Protein AF-A0A954Q6V6-F1 (afdb_monomer_lite)

Structure (mmCIF, N/CA/C/O backbone):
data_AF-A0A954Q6V6-F1
#
_entry.id   AF-A0A954Q6V6-F1
#
loop_
_atom_site.group_PDB
_atom_site.id
_atom_site.type_symbol
_atom_site.label_atom_id
_atom_site.label_alt_id
_atom_site.label_comp_id
_atom_site.label_asym_id
_atom_site.label_entity_id
_atom_site.label_seq_id
_atom_site.pdbx_PDB_ins_code
_atom_site.Cartn_x
_atom_site.Cartn_y
_atom_site.Cartn_z
_atom_site.occupancy
_atom_site.B_iso_or_equiv
_atom_site.auth_seq_id
_atom_site.auth_comp_id
_atom_site.auth_asym_id
_atom_site.auth_atom_id
_atom_site.pdbx_PDB_model_num
ATOM 1 N N . MET A 1 1 ? 13.088 -19.548 -4.125 1.00 67.94 1 MET A N 1
ATOM 2 C CA . MET A 1 1 ? 12.664 -20.027 -2.787 1.00 67.94 1 MET A CA 1
ATOM 3 C C . MET A 1 1 ? 12.541 -18.893 -1.764 1.00 67.94 1 MET A C 1
ATOM 5 O O . MET A 1 1 ? 11.474 -18.738 -1.192 1.00 67.94 1 MET A O 1
ATOM 9 N N . LEU A 1 2 ? 13.568 -18.054 -1.571 1.00 77.88 2 LEU A N 1
ATOM 10 C CA . LEU A 1 2 ? 13.574 -16.989 -0.549 1.00 77.88 2 LEU A CA 1
ATOM 11 C C . LEU A 1 2 ? 12.454 -15.940 -0.701 1.00 77.88 2 LEU A C 1
ATOM 13 O O . LEU A 1 2 ? 11.786 -15.602 0.268 1.00 77.88 2 LEU A O 1
ATOM 17 N N . ALA A 1 3 ? 12.193 -15.467 -1.920 1.00 74.31 3 ALA A N 1
ATOM 18 C CA . ALA A 1 3 ? 11.128 -14.492 -2.157 1.00 74.31 3 ALA A CA 1
ATOM 19 C C . ALA A 1 3 ? 9.714 -15.073 -1.974 1.00 74.31 3 ALA A C 1
ATOM 21 O O . ALA A 1 3 ? 8.819 -14.378 -1.509 1.00 74.31 3 ALA A O 1
ATOM 22 N N . ALA A 1 4 ? 9.527 -16.371 -2.238 1.00 83.44 4 ALA A N 1
ATOM 23 C CA . ALA A 1 4 ? 8.283 -17.047 -1.881 1.00 83.44 4 ALA A CA 1
ATOM 24 C C . ALA A 1 4 ? 8.101 -17.082 -0.355 1.00 83.44 4 ALA A C 1
ATOM 26 O O . ALA A 1 4 ? 7.002 -16.843 0.122 1.00 83.44 4 ALA A O 1
ATOM 27 N N . LEU A 1 5 ? 9.172 -17.295 0.421 1.00 89.25 5 LEU A N 1
ATOM 28 C CA . LEU A 1 5 ? 9.107 -17.235 1.887 1.00 89.25 5 LEU A CA 1
ATOM 29 C C . LEU A 1 5 ? 8.772 -15.828 2.400 1.00 89.25 5 LEU A C 1
ATOM 31 O O . LEU A 1 5 ? 7.971 -15.710 3.323 1.00 89.25 5 LEU A O 1
ATOM 35 N N . LEU A 1 6 ? 9.322 -14.772 1.786 1.00 89.88 6 LEU A N 1
ATOM 36 C CA . LEU A 1 6 ? 8.984 -13.382 2.125 1.00 89.88 6 LEU A CA 1
ATOM 37 C C . LEU A 1 6 ? 7.480 -13.097 1.982 1.00 89.88 6 LEU A C 1
ATOM 39 O O . LEU A 1 6 ? 6.920 -12.364 2.789 1.00 89.88 6 LEU A O 1
ATOM 43 N N . ILE A 1 7 ? 6.818 -13.697 0.992 1.00 91.94 7 ILE A N 1
ATOM 44 C CA . ILE A 1 7 ? 5.376 -13.531 0.762 1.00 91.94 7 ILE A CA 1
ATOM 45 C C . ILE A 1 7 ? 4.568 -14.484 1.658 1.00 91.94 7 ILE A C 1
ATOM 47 O O . ILE A 1 7 ? 3.626 -14.082 2.335 1.00 91.94 7 ILE A O 1
ATOM 51 N N . LEU A 1 8 ? 4.946 -15.761 1.702 1.00 93.50 8 LEU A N 1
ATOM 52 C CA . LEU A 1 8 ? 4.155 -16.8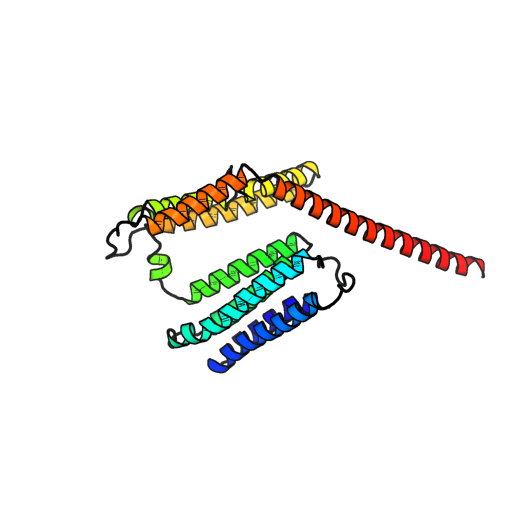02 2.358 1.00 93.50 8 LEU A CA 1
ATOM 53 C C . LEU A 1 8 ? 4.181 -16.706 3.884 1.00 93.50 8 LEU A C 1
ATOM 55 O O . LEU A 1 8 ? 3.173 -17.006 4.514 1.00 93.50 8 LEU A O 1
ATOM 59 N N . VAL A 1 9 ? 5.285 -16.276 4.500 1.00 94.94 9 VAL A N 1
ATOM 60 C CA . VAL A 1 9 ? 5.367 -16.141 5.966 1.00 94.94 9 VAL A CA 1
ATOM 61 C C . VAL A 1 9 ? 4.293 -15.200 6.530 1.00 94.94 9 VAL A C 1
ATOM 63 O O . VAL A 1 9 ? 3.534 -15.640 7.399 1.00 94.94 9 VAL A O 1
ATOM 66 N N . PRO A 1 10 ? 4.165 -13.940 6.070 1.00 95.88 10 PRO A N 1
ATOM 67 C CA . PRO A 1 10 ? 3.094 -13.067 6.538 1.00 95.88 10 PRO A CA 1
ATOM 68 C C . PRO A 1 10 ? 1.700 -13.560 6.113 1.00 95.88 10 PRO A C 1
ATOM 70 O O . PRO A 1 10 ? 0.769 -13.438 6.906 1.00 95.88 10 PRO A O 1
ATOM 73 N N . ALA A 1 11 ? 1.543 -14.178 4.934 1.00 94.75 11 ALA A N 1
ATOM 74 C CA . ALA A 1 11 ? 0.258 -14.738 4.499 1.00 94.75 11 ALA A CA 1
ATOM 75 C C . ALA A 1 11 ? -0.238 -15.872 5.417 1.00 94.75 11 ALA A C 1
ATOM 77 O O . ALA A 1 11 ? -1.361 -15.827 5.916 1.00 94.75 11 ALA A O 1
ATOM 78 N N . VAL A 1 12 ? 0.619 -16.850 5.721 1.00 95.38 12 VAL A N 1
ATOM 79 C CA . VAL A 1 12 ? 0.296 -17.962 6.630 1.00 95.38 12 VAL A CA 1
ATOM 80 C C . VAL A 1 12 ? 0.064 -17.446 8.049 1.00 95.38 12 VAL A C 1
ATOM 82 O O . VAL A 1 12 ? -0.879 -17.861 8.723 1.00 95.38 12 VAL A O 1
ATOM 85 N N . ALA A 1 13 ? 0.874 -16.487 8.510 1.00 94.38 13 ALA A N 1
ATOM 86 C CA . ALA A 1 13 ? 0.647 -15.848 9.802 1.00 94.38 13 ALA A CA 1
ATOM 87 C C . ALA A 1 13 ? -0.728 -15.157 9.865 1.00 94.38 13 ALA A C 1
ATOM 89 O O . ALA A 1 13 ? -1.351 -15.150 10.930 1.00 94.38 13 ALA A O 1
ATOM 90 N N . ALA A 1 14 ? -1.223 -14.602 8.751 1.00 93.75 14 ALA A N 1
ATOM 91 C CA . ALA A 1 14 ? -2.546 -13.992 8.680 1.00 93.75 14 ALA A CA 1
ATOM 92 C C . ALA A 1 14 ? -3.665 -15.017 8.897 1.00 93.75 14 ALA A C 1
ATOM 94 O O . ALA A 1 14 ? -4.570 -14.775 9.696 1.00 93.75 14 ALA A O 1
ATOM 95 N N . GLU A 1 15 ? -3.580 -16.177 8.244 1.00 93.19 15 GLU A N 1
ATOM 96 C CA . GLU A 1 15 ? -4.544 -17.269 8.421 1.00 93.19 15 GLU A CA 1
ATOM 97 C C . GLU A 1 15 ? -4.534 -17.802 9.858 1.00 93.19 15 GLU A C 1
ATOM 99 O O . GLU A 1 15 ? -5.587 -17.954 10.486 1.00 93.19 15 GLU A O 1
ATOM 104 N N . LEU A 1 16 ? -3.341 -17.991 10.433 1.00 92.00 16 LEU A N 1
ATOM 105 C CA . LEU A 1 16 ? -3.187 -18.380 11.835 1.00 92.00 16 LEU A CA 1
ATOM 106 C C . LEU A 1 16 ? -3.792 -17.328 12.776 1.00 92.00 16 LEU A C 1
ATOM 108 O O . LEU A 1 16 ? -4.524 -17.669 13.709 1.00 92.00 16 LEU A O 1
ATOM 112 N N . ALA A 1 17 ? -3.547 -16.038 12.530 1.00 90.81 17 ALA A N 1
ATOM 113 C CA . ALA A 1 17 ? -4.126 -14.955 13.321 1.00 90.81 17 ALA A CA 1
ATOM 114 C C . ALA A 1 17 ? -5.662 -14.914 13.224 1.00 90.81 17 ALA A C 1
ATOM 116 O O . ALA A 1 17 ? -6.325 -14.585 14.214 1.00 90.81 17 ALA A O 1
ATOM 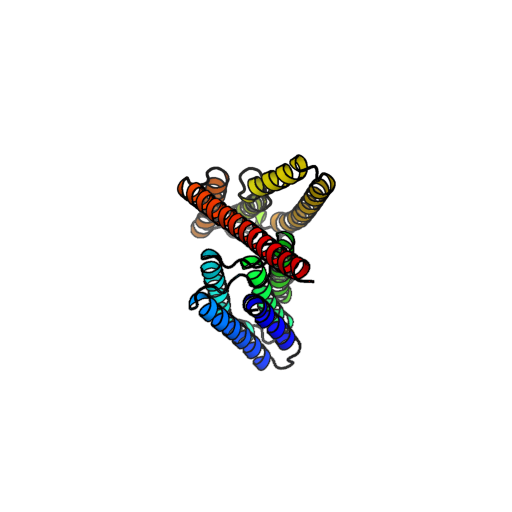117 N N . PHE A 1 18 ? -6.239 -15.285 12.078 1.00 90.94 18 PHE A N 1
ATOM 118 C CA . PHE A 1 18 ? -7.687 -15.386 11.900 1.00 90.94 18 PHE A CA 1
ATOM 119 C C . PHE A 1 18 ? -8.285 -16.557 12.690 1.00 90.94 18 PHE A C 1
ATOM 121 O O . PHE A 1 18 ? -9.286 -16.388 13.398 1.00 90.94 18 PHE A O 1
ATOM 128 N N . ALA A 1 19 ? -7.644 -17.727 12.611 1.00 91.44 19 ALA A N 1
ATOM 129 C CA . ALA A 1 19 ? -8.095 -18.961 13.249 1.00 91.44 19 ALA A CA 1
ATOM 130 C C . ALA A 1 19 ? -7.981 -18.921 14.784 1.00 91.44 19 ALA A C 1
ATOM 132 O O . ALA A 1 19 ? -8.795 -19.516 15.492 1.00 91.44 19 ALA A O 1
ATOM 133 N N . VAL A 1 20 ? -7.000 -18.194 15.332 1.00 91.56 20 VAL A N 1
ATOM 134 C CA . VAL A 1 20 ? -6.737 -18.158 16.776 1.00 91.56 20 VAL A CA 1
ATOM 135 C C . VAL A 1 20 ? -7.863 -17.436 17.547 1.00 91.56 20 VAL A C 1
ATOM 137 O O . VAL A 1 20 ? -8.063 -16.226 17.387 1.00 91.56 20 VAL A O 1
ATOM 140 N N . PRO A 1 21 ? -8.559 -18.104 18.497 1.00 85.88 21 PRO A N 1
ATOM 141 C CA . PRO A 1 21 ? -9.668 -17.491 19.241 1.00 85.88 21 PRO A CA 1
ATOM 142 C C . PRO A 1 21 ? -9.220 -16.481 20.306 1.00 85.88 21 PRO A C 1
ATOM 144 O O . PRO A 1 21 ? -9.942 -15.522 20.596 1.00 85.88 21 PRO A O 1
ATOM 147 N N . SER A 1 22 ? -8.021 -16.660 20.869 1.00 88.81 22 SER A N 1
ATOM 148 C CA . SER A 1 22 ? -7.505 -15.828 21.962 1.00 88.81 22 SER A CA 1
ATOM 149 C C . SER A 1 22 ? -6.912 -14.516 21.461 1.00 88.81 22 SER A C 1
ATOM 151 O O . SER A 1 22 ? -5.994 -14.493 20.645 1.00 88.81 22 SER A O 1
ATOM 153 N N . ARG A 1 23 ? -7.384 -13.409 22.036 1.00 86.56 23 ARG A N 1
ATOM 154 C CA . ARG A 1 23 ? -6.954 -12.047 21.707 1.00 86.56 23 ARG A CA 1
ATOM 155 C C . ARG A 1 23 ? -5.451 -11.825 21.868 1.00 86.56 23 ARG A C 1
ATOM 157 O O . ARG A 1 23 ? -4.832 -11.205 21.010 1.00 86.56 23 ARG A O 1
ATOM 164 N N . ARG A 1 24 ? -4.877 -12.342 22.957 1.00 87.50 24 ARG A N 1
ATOM 165 C CA . ARG A 1 24 ? -3.447 -12.210 23.263 1.00 87.50 24 ARG A CA 1
ATOM 166 C C . ARG A 1 24 ? -2.599 -13.049 22.309 1.00 87.50 24 ARG A C 1
ATOM 168 O O . ARG A 1 24 ? -1.580 -12.571 21.834 1.00 87.50 24 ARG A O 1
ATOM 175 N N . ARG A 1 25 ? -3.047 -14.267 21.983 1.00 89.31 25 ARG A N 1
ATOM 176 C CA . ARG A 1 25 ? -2.350 -15.135 21.020 1.00 89.31 25 ARG A CA 1
ATOM 177 C C . ARG A 1 25 ? -2.382 -14.565 19.598 1.00 89.31 25 ARG A C 1
ATOM 179 O O . ARG A 1 25 ? -1.389 -14.684 18.900 1.00 89.31 25 ARG A O 1
ATOM 186 N N . ARG A 1 26 ? -3.463 -13.881 19.196 1.00 92.12 26 ARG A N 1
ATOM 187 C CA . ARG A 1 26 ? -3.517 -13.157 17.909 1.00 92.12 26 ARG A CA 1
ATOM 188 C C . ARG A 1 26 ? -2.488 -12.038 17.818 1.00 92.12 26 ARG A C 1
ATOM 190 O O . ARG A 1 26 ? -1.836 -11.900 16.794 1.00 92.12 26 ARG A O 1
ATOM 197 N N . LEU A 1 27 ? -2.327 -11.264 18.891 1.00 90.50 27 LEU A N 1
ATOM 198 C CA . LEU A 1 27 ? -1.308 -10.216 18.942 1.00 90.50 27 LEU A CA 1
ATOM 199 C C . LEU A 1 27 ? 0.098 -10.809 18.783 1.00 90.50 27 LEU A C 1
ATOM 201 O O . LEU A 1 27 ? 0.866 -10.329 17.958 1.00 90.50 27 LEU A O 1
ATOM 205 N N . TRP A 1 28 ? 0.393 -11.896 19.501 1.00 90.56 28 TRP A N 1
ATOM 206 C CA . TRP A 1 28 ? 1.659 -12.610 19.340 1.00 90.56 28 TRP A CA 1
ATOM 207 C C . TRP A 1 28 ? 1.848 -13.177 17.933 1.00 90.56 28 TRP A C 1
ATOM 209 O O . TRP A 1 28 ? 2.952 -13.092 17.418 1.00 90.56 28 TRP A O 1
ATOM 219 N N . ALA A 1 29 ? 0.795 -13.690 17.289 1.00 91.94 29 ALA A N 1
ATOM 220 C CA . ALA A 1 29 ? 0.870 -14.158 15.905 1.00 91.94 29 ALA A CA 1
ATOM 221 C C . ALA A 1 29 ? 1.252 -13.028 14.932 1.00 91.94 29 ALA A C 1
ATOM 223 O O . ALA A 1 29 ? 2.086 -13.243 14.057 1.00 91.94 29 ALA A O 1
ATOM 224 N N . VAL A 1 30 ? 0.714 -11.815 15.122 1.00 93.56 30 VAL A N 1
ATOM 225 C CA . VAL A 1 30 ? 1.103 -10.639 14.324 1.00 93.56 30 VAL A CA 1
ATOM 226 C C . VAL A 1 30 ? 2.555 -10.254 14.576 1.00 93.56 30 VAL A C 1
ATOM 228 O O . VAL A 1 30 ? 3.328 -10.169 13.627 1.00 93.56 30 VAL A O 1
ATOM 231 N N . THR A 1 31 ? 2.950 -10.060 15.836 1.00 94.25 31 THR A N 1
ATOM 232 C CA . THR A 1 31 ? 4.330 -9.684 16.173 1.00 94.25 31 THR A CA 1
ATOM 233 C C . THR A 1 31 ? 5.332 -10.724 15.674 1.00 94.25 31 THR A C 1
ATOM 235 O O . THR A 1 31 ? 6.349 -10.362 15.094 1.00 94.25 31 THR A O 1
ATOM 238 N N . PHE A 1 32 ? 5.025 -12.012 15.841 1.00 94.75 32 PHE A N 1
ATOM 239 C CA . PHE A 1 32 ? 5.867 -13.105 15.371 1.00 94.75 32 PHE A CA 1
ATOM 240 C C . PHE A 1 32 ? 5.944 -13.155 13.841 1.00 94.75 32 PHE A C 1
ATOM 242 O O . PHE A 1 32 ? 7.041 -13.220 13.301 1.00 94.75 32 PHE A O 1
ATOM 249 N N . GLY A 1 33 ? 4.815 -13.044 13.130 1.00 95.50 33 GLY A N 1
ATOM 250 C CA . GLY A 1 33 ? 4.798 -13.030 11.664 1.00 95.50 33 GLY A CA 1
ATOM 251 C C . GLY A 1 33 ? 5.622 -11.883 11.071 1.00 95.50 33 GLY A C 1
ATOM 252 O O . GLY A 1 33 ? 6.420 -12.100 10.159 1.00 95.50 33 GLY A O 1
ATOM 253 N N . VAL A 1 34 ? 5.498 -10.679 11.640 1.00 96.56 34 VAL A N 1
ATOM 254 C CA . VAL A 1 34 ? 6.302 -9.511 11.240 1.00 96.56 34 VAL A CA 1
ATOM 255 C C . VAL A 1 34 ? 7.782 -9.709 11.587 1.00 96.56 34 VAL A C 1
ATOM 257 O O . VAL A 1 34 ? 8.640 -9.390 10.768 1.00 96.56 34 VAL A O 1
ATOM 260 N N . ALA A 1 35 ? 8.107 -10.274 12.754 1.00 96.56 35 ALA A N 1
ATOM 261 C CA . ALA A 1 35 ? 9.489 -10.563 13.139 1.00 96.56 35 ALA A CA 1
ATOM 262 C C . ALA A 1 35 ? 10.143 -11.618 12.229 1.00 96.56 35 ALA A C 1
ATOM 264 O O . ALA A 1 35 ? 11.293 -11.452 11.829 1.00 96.56 35 ALA A O 1
ATOM 265 N N . CYS A 1 36 ? 9.413 -12.669 11.842 1.00 96.56 36 CYS A N 1
ATOM 266 C CA . CYS A 1 36 ? 9.888 -13.659 10.875 1.00 96.56 36 CYS A CA 1
ATOM 267 C C . CYS A 1 36 ? 10.122 -13.032 9.496 1.00 96.56 36 CYS A C 1
ATOM 269 O O . CYS A 1 36 ? 11.161 -13.279 8.887 1.00 96.56 36 CYS A O 1
ATOM 271 N N . HIS A 1 37 ? 9.203 -12.181 9.024 1.00 96.25 37 HIS A N 1
ATOM 272 C CA . HIS A 1 37 ? 9.411 -11.406 7.800 1.00 96.25 37 HIS A CA 1
ATOM 273 C C . HIS A 1 37 ? 10.662 -10.522 7.904 1.00 96.25 37 HIS A C 1
ATOM 275 O O . HIS A 1 37 ? 11.484 -10.502 6.991 1.00 96.25 37 HIS A O 1
ATOM 281 N N . ALA A 1 38 ? 10.859 -9.843 9.037 1.00 96.06 38 ALA A N 1
ATOM 282 C CA . ALA A 1 38 ? 12.031 -9.009 9.267 1.00 96.06 38 ALA A CA 1
ATOM 283 C C . ALA A 1 38 ? 13.341 -9.803 9.265 1.00 96.06 38 ALA A C 1
ATOM 285 O O . ALA A 1 38 ? 14.307 -9.372 8.643 1.00 96.06 38 ALA A O 1
ATOM 286 N N . ALA A 1 39 ? 13.366 -10.985 9.882 1.00 95.25 39 ALA A N 1
ATOM 287 C CA . ALA A 1 39 ? 14.525 -11.871 9.847 1.00 95.25 39 ALA A CA 1
ATOM 288 C C . ALA A 1 39 ? 14.865 -12.311 8.412 1.00 95.25 39 ALA A C 1
ATOM 290 O O . ALA A 1 39 ? 16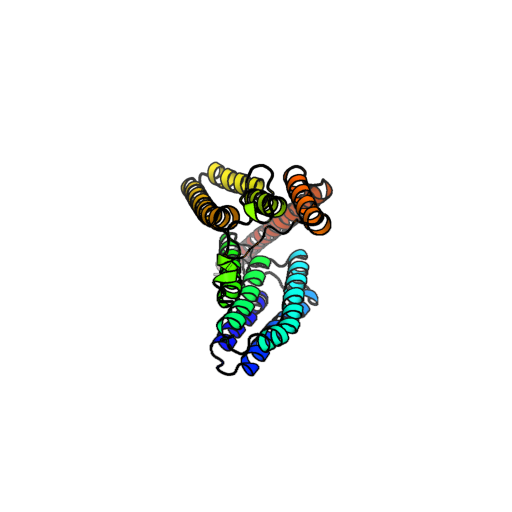.035 -12.304 8.028 1.00 95.25 39 ALA A O 1
ATOM 291 N N . LEU A 1 40 ? 13.850 -12.630 7.599 1.00 92.38 40 LEU A N 1
ATOM 292 C CA . LEU A 1 40 ? 14.038 -12.947 6.181 1.00 92.38 40 LEU A CA 1
ATOM 293 C C . LEU A 1 40 ? 14.577 -11.748 5.395 1.00 92.38 40 LEU A C 1
ATOM 295 O O . LEU A 1 40 ? 15.493 -11.917 4.597 1.00 92.38 40 LEU A O 1
ATOM 299 N N . VAL A 1 41 ? 14.062 -10.539 5.634 1.00 91.38 41 VAL A N 1
ATOM 300 C CA . VAL A 1 41 ? 14.572 -9.319 4.989 1.00 91.38 41 VAL A CA 1
ATOM 301 C C . VAL A 1 41 ? 16.018 -9.041 5.397 1.00 91.38 41 VAL A C 1
ATOM 303 O O . VAL A 1 41 ? 16.843 -8.789 4.523 1.00 91.38 41 VAL A O 1
ATOM 306 N N . CYS A 1 42 ? 16.366 -9.163 6.680 1.00 91.38 42 CYS A N 1
ATOM 307 C CA . CYS A 1 42 ? 17.754 -9.053 7.132 1.00 91.38 42 CYS A CA 1
ATOM 308 C C . CYS A 1 42 ? 18.651 -10.067 6.413 1.00 91.38 42 CYS A C 1
ATOM 310 O O . CYS A 1 42 ? 19.707 -9.700 5.910 1.00 91.38 42 CYS A O 1
ATOM 312 N N . TYR A 1 43 ? 18.202 -11.317 6.275 1.00 90.00 43 TYR A N 1
ATOM 313 C CA . TYR A 1 43 ? 18.940 -12.339 5.536 1.00 90.00 43 TYR A CA 1
ATOM 314 C C . TYR A 1 43 ? 19.142 -11.972 4.054 1.00 90.00 43 TYR A C 1
ATOM 316 O O . TYR A 1 43 ? 20.253 -12.091 3.539 1.00 90.00 43 TYR A O 1
ATOM 324 N N . VAL A 1 44 ? 18.104 -11.470 3.372 1.00 84.88 44 VAL A N 1
ATOM 325 C CA . VAL A 1 44 ? 18.175 -11.010 1.967 1.00 84.88 44 VAL A CA 1
ATOM 326 C C . VAL A 1 44 ? 19.175 -9.862 1.805 1.00 84.88 44 VAL A C 1
ATOM 328 O O . VAL A 1 44 ? 19.883 -9.786 0.803 1.00 84.88 44 VAL A O 1
ATOM 331 N N . VAL A 1 45 ? 19.237 -8.958 2.783 1.00 84.75 45 VAL A N 1
ATOM 332 C CA . VAL A 1 45 ? 20.132 -7.794 2.756 1.00 84.75 45 VAL A CA 1
ATOM 333 C C . VAL A 1 45 ? 21.577 -8.191 3.061 1.00 84.75 45 VAL A C 1
ATOM 335 O O . VAL A 1 45 ? 22.494 -7.654 2.440 1.00 84.75 45 VAL A O 1
ATOM 338 N N . SER A 1 46 ? 21.788 -9.137 3.979 1.00 83.50 46 SER A N 1
ATOM 339 C CA . SER A 1 46 ? 23.115 -9.578 4.423 1.00 83.50 46 SER A CA 1
ATOM 340 C C . SER A 1 46 ? 23.783 -10.606 3.507 1.00 83.50 46 SER A C 1
ATOM 342 O O . SER A 1 46 ? 24.976 -10.857 3.663 1.00 83.50 46 SER A O 1
ATOM 344 N N . THR A 1 47 ? 23.056 -11.209 2.562 1.00 77.94 47 THR A N 1
ATOM 345 C CA . THR A 1 47 ? 23.610 -12.216 1.644 1.00 77.94 47 THR A CA 1
ATOM 346 C C . THR A 1 47 ? 23.821 -11.660 0.229 1.00 77.94 47 THR A C 1
ATOM 348 O O . THR A 1 47 ? 23.043 -10.819 -0.238 1.00 77.94 47 THR A O 1
ATOM 351 N N . PRO A 1 48 ? 24.876 -12.091 -0.492 1.00 64.94 48 PRO A N 1
ATOM 352 C CA . PRO A 1 48 ? 24.982 -11.873 -1.935 1.00 64.94 48 PRO A CA 1
ATOM 353 C C . PRO A 1 48 ? 23.772 -12.503 -2.634 1.00 64.94 48 PRO A C 1
ATOM 355 O O . PRO A 1 48 ? 23.338 -13.587 -2.245 1.00 64.94 48 PRO A O 1
ATOM 358 N N . PHE A 1 49 ? 23.192 -11.822 -3.627 1.00 60.50 49 PHE A N 1
ATOM 359 C CA . PHE A 1 49 ? 21.937 -12.273 -4.229 1.00 60.50 49 PHE A CA 1
ATOM 360 C C . PHE A 1 49 ? 22.079 -13.667 -4.863 1.00 60.50 49 PHE A C 1
ATOM 362 O O . PHE A 1 49 ? 22.923 -13.843 -5.745 1.00 60.50 49 PHE A O 1
ATOM 369 N N . PRO A 1 50 ? 21.253 -14.653 -4.466 1.00 55.12 50 PRO A N 1
ATOM 370 C CA . PRO A 1 50 ? 21.159 -15.892 -5.217 1.00 55.12 50 PRO A CA 1
ATOM 371 C C . PRO A 1 50 ? 20.568 -15.589 -6.603 1.00 55.12 50 PRO A C 1
ATOM 373 O O . PRO A 1 50 ? 19.717 -14.701 -6.711 1.00 55.12 50 PRO A O 1
ATOM 376 N N . PRO A 1 51 ? 20.981 -16.314 -7.658 1.00 56.50 51 PRO A N 1
ATOM 377 C CA . PRO A 1 51 ? 20.426 -16.135 -8.995 1.00 56.50 51 PRO A CA 1
ATOM 378 C C . PRO A 1 51 ? 18.892 -16.271 -8.957 1.00 56.50 51 PRO A C 1
ATOM 380 O O . PRO A 1 51 ? 18.366 -17.038 -8.136 1.00 56.50 51 PRO A O 1
ATOM 383 N N . PRO A 1 52 ? 18.153 -15.525 -9.799 1.00 56.47 52 PRO A N 1
ATOM 384 C CA . PRO A 1 52 ? 16.697 -15.490 -9.754 1.00 56.47 52 PRO A CA 1
ATOM 385 C C . PRO A 1 52 ? 16.122 -16.903 -9.900 1.00 56.47 52 PRO A C 1
ATOM 387 O O . PRO A 1 52 ? 16.191 -17.529 -10.950 1.00 56.47 52 PRO A O 1
ATOM 390 N N . THR A 1 53 ? 15.566 -17.433 -8.806 1.00 54.88 53 THR A N 1
ATOM 391 C CA . THR A 1 53 ? 14.998 -18.798 -8.780 1.00 54.88 53 THR A CA 1
ATOM 392 C C . THR A 1 53 ? 13.628 -18.909 -9.455 1.00 54.88 53 THR A C 1
ATOM 394 O O . THR A 1 53 ? 13.171 -20.017 -9.715 1.00 54.88 53 THR A O 1
ATOM 397 N N . LEU A 1 54 ? 12.945 -17.782 -9.691 1.00 56.06 54 LEU A N 1
ATOM 398 C CA . LEU A 1 54 ? 11.636 -17.711 -10.341 1.00 56.06 54 LEU A CA 1
ATOM 399 C C . LEU A 1 54 ? 11.653 -16.589 -11.396 1.00 56.06 54 LEU A C 1
ATOM 401 O O . LEU A 1 54 ? 12.165 -15.514 -11.084 1.00 56.06 54 LEU A O 1
ATOM 405 N N . PRO A 1 55 ? 11.055 -16.781 -12.591 1.00 54.72 55 PRO A N 1
ATOM 406 C CA . PRO A 1 55 ? 11.121 -15.814 -13.701 1.00 54.72 55 PRO A CA 1
ATOM 407 C C . PRO A 1 55 ? 10.550 -14.420 -13.392 1.00 54.72 55 PRO A C 1
ATOM 409 O O . PRO A 1 55 ? 10.817 -13.457 -14.101 1.00 54.72 55 PRO A O 1
ATOM 412 N N . TRP A 1 56 ? 9.718 -14.314 -12.356 1.00 53.56 56 TRP A N 1
ATOM 413 C CA . TRP A 1 56 ? 8.889 -13.148 -12.055 1.00 53.56 56 TRP A CA 1
ATOM 414 C C . TRP A 1 56 ? 9.335 -12.377 -10.807 1.00 53.56 56 TRP A C 1
ATOM 416 O O . TRP A 1 56 ? 8.619 -11.474 -10.379 1.00 53.56 56 TRP A O 1
ATOM 426 N N . ILE A 1 57 ? 10.490 -12.716 -10.225 1.00 56.91 57 ILE A N 1
ATOM 427 C CA . ILE A 1 57 ? 10.997 -12.110 -8.987 1.00 56.91 57 ILE A CA 1
ATOM 428 C C . ILE A 1 57 ? 12.296 -11.371 -9.279 1.00 56.91 57 ILE A C 1
ATOM 430 O O . ILE A 1 57 ? 13.255 -11.987 -9.744 1.00 56.91 57 ILE A O 1
ATOM 434 N N . ASP A 1 58 ? 12.312 -10.060 -9.022 1.00 57.62 58 ASP A N 1
ATOM 435 C CA . ASP A 1 58 ? 13.517 -9.247 -9.181 1.00 57.62 58 ASP A CA 1
ATOM 436 C C . ASP A 1 58 ? 14.351 -9.250 -7.906 1.00 57.62 58 ASP A C 1
ATOM 438 O O . ASP A 1 58 ? 13.841 -9.348 -6.788 1.00 57.62 58 ASP A O 1
ATOM 442 N N . SER A 1 59 ? 15.658 -9.169 -8.093 1.00 60.03 59 SER A N 1
ATOM 443 C CA . SER A 1 59 ? 16.641 -9.215 -7.019 1.00 60.03 59 SER A CA 1
ATOM 444 C C . SER A 1 59 ? 17.669 -8.112 -7.236 1.00 60.03 59 SER A C 1
ATOM 446 O O . SER A 1 59 ? 18.870 -8.362 -7.321 1.00 60.03 59 SER A O 1
ATOM 448 N N . ASP A 1 60 ? 17.171 -6.889 -7.403 1.00 65.31 60 ASP A N 1
ATOM 449 C CA . ASP A 1 60 ? 17.976 -5.691 -7.591 1.00 65.31 60 ASP A CA 1
ATOM 450 C C . ASP A 1 60 ? 18.270 -4.992 -6.250 1.00 65.31 60 ASP A C 1
ATOM 452 O O . ASP A 1 60 ? 17.638 -5.235 -5.215 1.00 65.31 60 ASP A O 1
ATOM 456 N N . GLY A 1 61 ? 19.283 -4.120 -6.237 1.00 67.06 61 GLY A N 1
ATOM 457 C CA . GLY A 1 61 ? 19.667 -3.378 -5.030 1.00 67.06 61 GLY A CA 1
ATOM 458 C C . GLY A 1 61 ? 18.528 -2.514 -4.475 1.00 67.06 61 GLY A C 1
ATOM 459 O O . GLY A 1 61 ? 18.420 -2.347 -3.262 1.00 67.06 61 GLY A O 1
ATOM 460 N N . LEU A 1 62 ? 17.637 -2.034 -5.346 1.00 69.56 62 LEU A N 1
ATOM 461 C CA . LEU A 1 62 ? 16.490 -1.205 -4.990 1.00 69.56 62 LEU A CA 1
ATOM 462 C C . LEU A 1 62 ? 15.435 -1.976 -4.179 1.00 69.56 62 LEU A C 1
ATOM 464 O O . LEU A 1 62 ? 14.949 -1.466 -3.166 1.00 69.56 62 LEU A O 1
ATOM 468 N N . THR A 1 63 ? 15.154 -3.231 -4.548 1.00 76.94 63 THR A N 1
ATOM 469 C CA . THR A 1 63 ? 14.249 -4.131 -3.812 1.00 76.94 63 THR A CA 1
ATOM 470 C C . THR A 1 63 ? 14.612 -4.224 -2.326 1.00 76.94 63 THR A C 1
ATOM 472 O O . THR A 1 63 ? 13.729 -4.205 -1.468 1.00 76.94 63 THR A O 1
ATOM 475 N N . ARG A 1 64 ? 15.908 -4.244 -1.977 1.00 79.44 64 ARG A N 1
ATOM 476 C CA . ARG A 1 64 ? 16.367 -4.308 -0.574 1.00 79.44 64 ARG A CA 1
ATOM 477 C C . ARG A 1 64 ? 15.934 -3.096 0.242 1.00 79.44 64 ARG A C 1
ATOM 479 O O . ARG A 1 64 ? 15.470 -3.258 1.369 1.00 79.44 64 ARG A O 1
ATOM 486 N N . TYR A 1 65 ? 16.064 -1.895 -0.318 1.00 78.94 65 TYR A N 1
ATOM 487 C CA . TYR A 1 65 ? 15.690 -0.663 0.375 1.00 78.94 65 TYR A CA 1
ATOM 488 C C . TYR A 1 65 ? 14.184 -0.600 0.624 1.00 78.94 65 TYR A C 1
ATOM 490 O O . TYR A 1 65 ? 13.763 -0.288 1.738 1.00 78.94 65 TYR A O 1
ATOM 498 N N . PHE A 1 66 ? 13.371 -0.971 -0.368 1.00 83.12 66 PHE A N 1
ATOM 499 C CA . PHE A 1 66 ? 11.920 -1.018 -0.198 1.00 83.12 66 PHE A CA 1
ATOM 500 C C . PHE A 1 66 ? 11.479 -2.090 0.804 1.00 83.12 66 PHE A C 1
ATOM 502 O O . PHE A 1 66 ? 10.620 -1.813 1.643 1.00 83.12 66 PHE A O 1
ATOM 509 N N . LEU A 1 67 ? 12.098 -3.278 0.787 1.00 87.94 67 LEU A N 1
ATOM 510 C CA . LEU A 1 67 ? 11.831 -4.330 1.774 1.00 87.94 67 LEU A CA 1
ATOM 511 C C . LEU A 1 67 ? 12.189 -3.889 3.200 1.00 87.94 67 LEU A C 1
ATOM 513 O O . LEU A 1 67 ? 11.417 -4.139 4.128 1.00 87.94 67 LEU A O 1
ATOM 517 N N . LEU A 1 68 ? 13.325 -3.210 3.388 1.00 87.38 68 LEU A N 1
ATOM 518 C CA . LEU A 1 68 ? 13.716 -2.646 4.684 1.00 87.38 68 LEU A CA 1
ATOM 519 C C . LEU A 1 68 ? 12.727 -1.578 5.152 1.00 87.38 68 LEU A C 1
ATOM 521 O O . LEU A 1 68 ? 12.302 -1.599 6.309 1.00 87.38 68 LEU A O 1
ATOM 525 N N . PHE A 1 69 ? 12.327 -0.681 4.252 1.00 86.06 69 PHE A N 1
ATOM 526 C CA . PHE A 1 69 ? 11.371 0.379 4.546 1.00 86.06 69 PHE A CA 1
ATOM 527 C C . PHE A 1 69 ? 10.019 -0.186 5.004 1.00 86.06 69 PHE A C 1
ATOM 529 O O . PHE A 1 69 ? 9.565 0.129 6.108 1.00 86.06 69 PHE A O 1
ATOM 536 N N . ILE A 1 70 ? 9.401 -1.076 4.214 1.00 90.12 70 ILE A N 1
ATOM 537 C CA . ILE A 1 70 ? 8.084 -1.631 4.556 1.00 90.12 70 ILE A CA 1
ATOM 538 C C . ILE A 1 70 ? 8.136 -2.487 5.826 1.00 90.12 70 ILE A C 1
ATOM 540 O O . ILE A 1 70 ? 7.253 -2.399 6.677 1.00 90.12 70 ILE A O 1
ATOM 544 N N . THR A 1 71 ? 9.200 -3.271 6.005 1.00 91.75 71 THR A N 1
ATOM 545 C CA . THR A 1 71 ? 9.373 -4.114 7.194 1.00 91.75 71 THR A CA 1
ATOM 546 C C . THR A 1 71 ? 9.508 -3.265 8.449 1.00 91.75 71 THR A C 1
ATOM 548 O O . THR A 1 71 ? 8.887 -3.570 9.466 1.00 91.75 71 THR A O 1
ATOM 551 N N . THR A 1 72 ? 10.273 -2.174 8.378 1.00 89.50 72 THR A N 1
ATOM 552 C CA . THR A 1 72 ? 10.436 -1.236 9.495 1.00 89.50 72 THR A CA 1
ATOM 553 C C . THR A 1 72 ? 9.104 -0.588 9.859 1.00 89.50 72 THR A C 1
ATOM 555 O O . THR A 1 72 ? 8.745 -0.543 11.035 1.00 89.50 72 THR A O 1
ATOM 558 N N . PHE A 1 73 ? 8.325 -0.160 8.862 1.00 90.56 73 PHE A N 1
ATOM 559 C CA . PHE A 1 73 ? 6.984 0.380 9.077 1.00 90.56 73 PHE A CA 1
ATOM 560 C C . PHE A 1 73 ? 6.075 -0.615 9.816 1.00 90.56 73 PHE A C 1
ATOM 562 O O . PHE A 1 73 ? 5.462 -0.263 10.826 1.00 90.56 73 PHE A O 1
ATOM 569 N N . PHE A 1 74 ? 6.033 -1.877 9.377 1.00 92.00 74 PHE A N 1
ATOM 570 C CA . PHE A 1 74 ? 5.232 -2.906 10.043 1.00 92.00 74 PHE A CA 1
ATOM 571 C C . PHE A 1 74 ? 5.766 -3.276 11.433 1.00 92.00 74 PHE A C 1
ATOM 573 O O . PHE A 1 74 ? 4.966 -3.507 12.337 1.00 92.00 74 PHE A O 1
ATOM 580 N N . LEU A 1 75 ? 7.083 -3.271 11.656 1.00 93.38 75 LEU A N 1
ATOM 581 C CA . LEU A 1 75 ? 7.668 -3.450 12.990 1.00 93.38 75 LEU A CA 1
ATOM 582 C C . LEU A 1 75 ? 7.207 -2.349 13.948 1.00 93.38 75 LEU A C 1
ATOM 584 O O . LEU A 1 75 ? 6.699 -2.657 15.027 1.00 93.38 75 LEU A O 1
ATOM 588 N N . ILE A 1 76 ? 7.288 -1.081 13.537 1.00 89.62 76 ILE A N 1
ATOM 589 C CA . ILE A 1 76 ? 6.767 0.048 14.320 1.00 89.62 76 ILE A CA 1
ATOM 590 C C . ILE A 1 76 ? 5.268 -0.144 14.579 1.00 89.62 76 ILE A C 1
ATOM 592 O O . ILE A 1 76 ? 4.817 -0.006 15.716 1.00 89.62 76 ILE A O 1
ATOM 596 N N . LEU A 1 77 ? 4.494 -0.561 13.577 1.00 88.12 77 LEU A N 1
ATOM 597 C CA . LEU A 1 77 ? 3.063 -0.822 13.731 1.00 88.12 77 LEU A CA 1
ATOM 598 C C . LEU A 1 77 ? 2.760 -1.888 14.803 1.00 88.12 77 LEU A C 1
ATOM 600 O O . LEU A 1 77 ? 1.793 -1.739 15.555 1.00 88.12 77 LEU A O 1
ATOM 604 N N . THR A 1 78 ? 3.593 -2.929 14.938 1.00 91.12 78 THR A N 1
ATOM 605 C CA . THR A 1 78 ? 3.414 -3.942 15.998 1.00 91.12 78 THR A CA 1
ATOM 606 C C . THR A 1 78 ? 3.562 -3.372 17.408 1.00 91.12 78 THR A C 1
ATOM 608 O O . THR A 1 78 ? 2.962 -3.919 18.331 1.00 91.12 78 THR A O 1
ATOM 611 N N . THR A 1 79 ? 4.288 -2.264 17.590 1.00 90.62 79 THR A N 1
ATOM 612 C CA . THR A 1 79 ? 4.396 -1.576 18.891 1.00 90.62 79 THR A CA 1
ATOM 613 C C . THR A 1 79 ? 3.142 -0.772 19.235 1.00 90.62 79 THR A C 1
ATOM 615 O O . THR A 1 79 ? 2.754 -0.691 20.400 1.00 90.62 79 THR A O 1
ATOM 618 N N . TYR A 1 80 ? 2.457 -0.232 18.223 1.00 86.62 80 TYR A N 1
ATOM 619 C CA . TYR A 1 80 ? 1.224 0.538 18.391 1.00 86.62 80 TYR A CA 1
ATOM 620 C C . TYR A 1 80 ? -0.003 -0.362 18.600 1.00 86.62 80 TYR A C 1
ATOM 622 O O . TYR A 1 80 ? -0.923 -0.033 19.356 1.00 86.62 80 TYR A O 1
ATOM 630 N N . LEU A 1 81 ? -0.013 -1.530 17.951 1.00 89.00 81 LEU A N 1
ATOM 631 C CA . LEU A 1 81 ? -1.152 -2.444 17.927 1.00 89.00 81 LEU A CA 1
ATOM 632 C C . LEU A 1 81 ? -1.668 -2.862 19.328 1.00 89.00 81 LEU A C 1
ATOM 634 O O . LEU A 1 81 ? -2.885 -2.820 19.526 1.00 89.00 81 LEU A O 1
ATOM 638 N N . PRO A 1 82 ? -0.835 -3.219 20.331 1.00 90.44 82 PRO A N 1
ATOM 639 C CA . PRO A 1 82 ? -1.302 -3.523 21.685 1.00 90.44 82 PRO A CA 1
ATOM 640 C C . PRO A 1 82 ? -2.076 -2.365 22.321 1.00 90.44 82 PRO A C 1
ATOM 642 O O . PRO A 1 82 ? -3.151 -2.593 22.878 1.00 90.44 82 PRO A O 1
ATOM 645 N N . SER A 1 83 ? -1.564 -1.137 22.201 1.00 86.69 83 SER A N 1
ATOM 646 C CA . SER A 1 83 ? -2.188 0.075 22.746 1.00 86.69 83 SER A CA 1
ATOM 647 C C . SER A 1 83 ? -3.546 0.328 22.100 1.00 86.69 83 SER A C 1
ATOM 649 O O . SER A 1 83 ? -4.547 0.483 22.799 1.00 86.69 83 SER A O 1
ATOM 651 N N . TYR A 1 84 ? -3.617 0.241 20.769 1.00 84.12 84 TYR A N 1
ATOM 652 C CA . TYR A 1 84 ? -4.876 0.352 20.033 1.00 84.12 84 TYR A CA 1
ATOM 653 C C . TYR A 1 84 ? -5.897 -0.714 20.464 1.00 84.12 84 TYR A C 1
ATOM 655 O O . TYR A 1 84 ? -7.079 -0.425 20.673 1.00 84.12 84 TYR A O 1
ATOM 663 N N . LEU A 1 85 ? -5.451 -1.958 20.657 1.00 86.00 85 LEU A N 1
ATOM 664 C CA . LEU A 1 85 ? -6.309 -3.038 21.131 1.00 86.00 85 LEU A CA 1
ATOM 665 C C . LEU A 1 85 ? -6.736 -2.823 22.591 1.00 86.00 85 LEU A C 1
ATOM 667 O O . LEU A 1 85 ? -7.858 -3.163 22.960 1.00 86.00 85 LEU A O 1
ATOM 671 N N . VAL A 1 86 ? -5.906 -2.274 23.468 1.00 86.25 86 VAL A N 1
ATOM 672 C CA . VAL A 1 86 ? -6.336 -1.973 24.842 1.00 86.25 86 VAL A CA 1
ATOM 673 C C . VAL A 1 86 ? -7.423 -0.896 24.871 1.00 86.25 86 VAL A C 1
ATOM 675 O O . VAL A 1 86 ? -8.339 -1.029 25.679 1.00 86.25 86 VAL A O 1
ATOM 678 N N . SER A 1 87 ? -7.393 0.076 23.961 1.00 83.94 87 SER A N 1
ATOM 679 C CA . SER A 1 87 ? -8.460 1.078 23.824 1.00 83.94 87 SER A CA 1
ATOM 680 C C . SER A 1 87 ? -9.742 0.506 23.204 1.00 83.94 87 SER A C 1
ATOM 682 O O . SER A 1 87 ? -10.841 0.920 23.554 1.00 83.94 87 SER A O 1
ATOM 684 N N . ASN A 1 88 ? -9.627 -0.509 22.340 1.00 79.81 88 ASN A N 1
ATOM 685 C CA . ASN A 1 88 ? -10.747 -1.104 21.600 1.00 79.81 88 ASN A CA 1
ATOM 686 C C . ASN A 1 88 ? -11.082 -2.539 22.058 1.00 79.81 88 ASN A C 1
ATOM 688 O O . ASN A 1 88 ? -11.219 -3.461 21.247 1.00 79.81 88 ASN A O 1
ATOM 692 N N . ARG A 1 89 ? -11.187 -2.775 23.376 1.00 78.69 89 ARG A N 1
ATOM 693 C CA . ARG A 1 89 ? -11.414 -4.128 23.946 1.00 78.69 89 ARG A CA 1
ATOM 694 C C . ARG A 1 89 ? -12.738 -4.770 23.550 1.00 78.69 89 ARG A C 1
ATOM 696 O O . ARG A 1 89 ? -12.790 -5.991 23.440 1.00 78.69 89 ARG A O 1
ATOM 703 N N . HIS A 1 90 ? -13.769 -3.967 23.312 1.00 73.94 90 HIS A N 1
ATOM 704 C CA . HIS A 1 90 ? -15.122 -4.445 23.019 1.00 73.94 90 HIS A CA 1
ATOM 705 C C . HIS A 1 90 ? -15.292 -5.006 21.599 1.00 73.94 90 HIS A C 1
ATOM 707 O O . HIS A 1 90 ? -16.339 -5.565 21.287 1.00 73.94 90 HIS A O 1
ATOM 713 N N . ARG A 1 91 ? -14.278 -4.882 20.730 1.00 77.06 91 ARG A N 1
ATOM 714 C CA . ARG A 1 91 ? -14.363 -5.295 19.325 1.00 77.06 91 ARG A CA 1
ATOM 715 C C . ARG A 1 91 ? -13.511 -6.516 19.016 1.00 77.06 91 ARG A C 1
ATOM 717 O O . ARG A 1 91 ? -12.427 -6.722 19.570 1.00 77.06 91 ARG A O 1
ATOM 724 N N . SER A 1 92 ? -14.001 -7.320 18.074 1.00 82.75 92 SER A N 1
ATOM 725 C CA . SER A 1 92 ? -13.232 -8.429 17.516 1.00 82.75 92 SER A CA 1
ATOM 726 C C . SER A 1 92 ? -12.046 -7.885 16.725 1.00 82.75 92 SER A C 1
ATOM 728 O O . SER A 1 92 ? -12.212 -7.136 15.770 1.00 82.75 92 SER A O 1
ATOM 730 N N . ASN A 1 93 ? -10.839 -8.299 17.101 1.00 86.44 93 ASN A N 1
ATOM 731 C CA . ASN A 1 93 ? -9.602 -7.917 16.422 1.00 86.44 93 ASN A CA 1
ATOM 732 C C . ASN A 1 93 ? -9.093 -8.979 15.437 1.00 86.44 93 ASN A C 1
ATOM 734 O O . ASN A 1 93 ? -7.980 -8.852 14.941 1.00 86.44 93 ASN A O 1
ATOM 738 N N . ARG A 1 94 ? -9.880 -10.032 15.162 1.00 88.94 94 ARG A N 1
ATOM 739 C CA . ARG A 1 94 ? -9.484 -11.120 14.246 1.00 88.94 94 ARG A CA 1
ATOM 740 C C . ARG A 1 94 ? -9.205 -10.589 12.847 1.00 88.94 94 ARG A C 1
ATOM 742 O O . ARG A 1 94 ? -8.115 -10.777 12.318 1.00 88.94 94 ARG A O 1
ATOM 749 N N . VAL A 1 95 ? -10.186 -9.881 12.291 1.00 88.00 95 VAL A N 1
ATOM 750 C CA . VAL A 1 95 ? -10.119 -9.333 10.934 1.00 88.00 95 VAL A CA 1
ATOM 751 C C . VAL A 1 95 ? -8.995 -8.305 10.833 1.00 88.00 95 VAL A C 1
ATOM 753 O O . VAL A 1 95 ? -8.189 -8.406 9.924 1.00 88.00 95 VAL A O 1
ATOM 756 N N . LEU A 1 96 ? -8.871 -7.394 11.806 1.00 89.12 96 LEU A N 1
ATOM 757 C CA . LEU A 1 96 ? -7.793 -6.401 11.823 1.00 89.12 96 LEU A CA 1
ATOM 758 C C . LEU A 1 96 ? -6.402 -7.054 11.808 1.00 89.12 96 LEU A C 1
ATOM 760 O O . LEU A 1 96 ? -5.591 -6.733 10.951 1.00 89.12 96 LEU A O 1
ATOM 764 N N . CYS A 1 97 ? -6.130 -7.993 12.721 1.00 91.75 97 CYS A N 1
ATOM 765 C CA . CYS A 1 97 ? -4.833 -8.674 12.785 1.00 91.75 97 CYS A CA 1
ATOM 766 C C . CYS A 1 97 ? -4.507 -9.437 11.490 1.00 91.75 97 CYS A C 1
ATOM 768 O O . CYS A 1 97 ? -3.364 -9.417 11.043 1.00 91.75 97 CYS A O 1
ATOM 770 N N . SER A 1 98 ? -5.510 -10.080 10.887 1.00 92.50 98 SER A N 1
ATOM 771 C CA . SER A 1 98 ? -5.334 -10.855 9.652 1.00 92.50 98 SER A CA 1
ATOM 772 C C . SER A 1 98 ? -5.097 -9.935 8.455 1.00 92.50 98 SER A C 1
ATOM 774 O O . SER A 1 98 ? -4.162 -10.142 7.693 1.00 92.50 98 SER A O 1
ATOM 776 N N . CYS A 1 99 ? -5.887 -8.867 8.324 1.00 91.06 99 CYS A N 1
ATOM 777 C CA . CYS A 1 99 ? -5.730 -7.890 7.252 1.00 91.06 99 CYS A CA 1
ATOM 778 C C . CYS A 1 99 ? -4.392 -7.147 7.336 1.00 91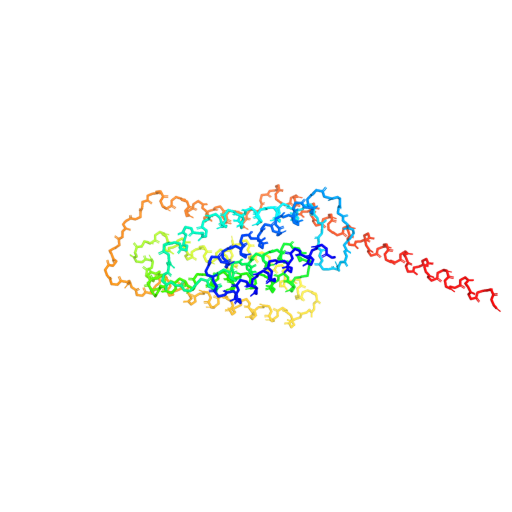.06 99 CYS A C 1
ATOM 780 O O . CYS A 1 99 ? -3.785 -6.930 6.300 1.00 91.06 99 CYS A O 1
ATOM 782 N N . LEU A 1 100 ? -3.879 -6.837 8.532 1.00 92.00 100 LEU A N 1
ATOM 783 C CA . LEU A 1 100 ? -2.538 -6.256 8.678 1.00 92.00 100 LEU A CA 1
ATOM 784 C C . LEU A 1 100 ? -1.443 -7.171 8.110 1.00 92.00 100 LEU A C 1
ATOM 786 O O . LEU A 1 100 ? -0.576 -6.712 7.372 1.00 92.00 100 LEU A O 1
ATOM 790 N N . LEU A 1 101 ? -1.488 -8.466 8.418 1.00 95.38 101 LEU A N 1
ATOM 791 C CA . LEU A 1 101 ? -0.511 -9.430 7.907 1.00 95.38 101 LEU A CA 1
ATOM 792 C C . LEU A 1 101 ? -0.679 -9.692 6.400 1.00 95.38 101 LEU A C 1
ATOM 794 O O . LEU A 1 101 ? 0.318 -9.788 5.686 1.00 95.38 101 LEU A O 1
ATOM 798 N N . LEU A 1 102 ? -1.917 -9.722 5.894 1.00 94.94 102 LEU A N 1
ATOM 799 C CA . LEU A 1 102 ? -2.184 -9.780 4.452 1.00 94.94 102 LEU A CA 1
ATOM 800 C C . LEU A 1 102 ? -1.674 -8.530 3.727 1.00 94.94 102 LEU A C 1
ATOM 802 O O . LEU A 1 102 ? -1.080 -8.666 2.663 1.00 94.94 102 LEU A O 1
ATOM 806 N N . SER A 1 103 ? -1.830 -7.335 4.307 1.00 93.19 103 SER A N 1
ATOM 807 C CA . SER A 1 103 ? -1.250 -6.102 3.763 1.00 93.19 103 SER A CA 1
ATOM 808 C C . SER A 1 103 ? 0.275 -6.195 3.679 1.00 93.19 103 SER A C 1
ATOM 810 O O . SER A 1 103 ? 0.838 -5.815 2.658 1.00 93.19 103 SER A O 1
ATOM 812 N N . LEU A 1 104 ? 0.952 -6.737 4.703 1.00 95.00 104 LEU A N 1
ATOM 813 C CA . LEU A 1 104 ? 2.403 -6.957 4.652 1.00 95.00 104 LEU A CA 1
ATOM 814 C C . LEU A 1 104 ? 2.779 -7.919 3.515 1.00 95.00 104 LEU A C 1
ATOM 816 O O . LEU A 1 104 ? 3.642 -7.598 2.707 1.00 95.00 104 LEU A O 1
ATOM 820 N N . SER A 1 105 ? 2.088 -9.058 3.401 1.00 95.31 105 SER A N 1
ATOM 821 C CA . SER A 1 105 ? 2.300 -10.019 2.308 1.00 95.31 105 SER A CA 1
ATOM 822 C C . SER A 1 105 ? 2.093 -9.395 0.924 1.00 95.31 105 SER A C 1
ATOM 824 O O . SER A 1 105 ? 2.868 -9.644 -0.003 1.00 95.31 105 SER A O 1
ATOM 826 N N . ALA A 1 106 ? 1.036 -8.601 0.766 1.00 93.62 106 ALA A N 1
ATOM 827 C CA . ALA A 1 106 ? 0.669 -7.987 -0.499 1.00 93.62 106 ALA A CA 1
ATOM 828 C C . ALA A 1 106 ? 1.685 -6.912 -0.913 1.00 93.62 106 ALA A C 1
ATOM 830 O O . ALA A 1 106 ? 2.197 -6.976 -2.028 1.00 93.62 106 ALA A O 1
ATOM 831 N N . VAL A 1 107 ? 2.086 -6.007 -0.011 1.00 92.25 107 VAL A N 1
ATOM 832 C CA . VAL A 1 107 ? 3.116 -4.996 -0.321 1.00 92.25 107 VAL A CA 1
ATOM 833 C C . VAL A 1 107 ? 4.469 -5.646 -0.607 1.00 92.25 107 VAL A C 1
ATOM 835 O O . VAL A 1 107 ? 5.155 -5.239 -1.541 1.00 92.25 107 VAL A O 1
ATOM 838 N N . THR A 1 108 ? 4.839 -6.701 0.121 1.00 92.25 108 THR A N 1
ATOM 839 C CA . THR A 1 108 ? 6.046 -7.478 -0.191 1.00 92.25 108 THR A CA 1
ATOM 840 C C . THR A 1 108 ? 5.979 -8.080 -1.595 1.00 92.25 108 THR A C 1
ATOM 842 O O . THR A 1 108 ? 6.975 -8.054 -2.313 1.00 92.25 108 THR A O 1
ATOM 845 N N . THR A 1 109 ? 4.803 -8.548 -2.029 1.00 90.69 109 THR A N 1
ATOM 846 C CA . THR A 1 109 ? 4.590 -9.038 -3.401 1.00 90.69 109 THR A CA 1
ATOM 847 C C . THR A 1 109 ? 4.734 -7.918 -4.433 1.00 90.69 109 THR A C 1
ATOM 849 O O . THR A 1 109 ? 5.386 -8.134 -5.449 1.00 90.69 109 THR A O 1
ATOM 852 N N . VAL A 1 110 ? 4.199 -6.716 -4.169 1.00 88.69 110 VAL A N 1
ATOM 853 C CA . VAL A 1 110 ? 4.374 -5.534 -5.040 1.00 88.69 110 VAL A CA 1
ATOM 854 C C . VAL A 1 110 ? 5.854 -5.226 -5.253 1.00 88.69 110 VAL A C 1
ATOM 856 O O . VAL A 1 110 ? 6.271 -5.003 -6.385 1.00 88.69 110 VAL A O 1
ATOM 859 N N . ILE A 1 111 ? 6.646 -5.244 -4.177 1.00 86.19 111 ILE A N 1
ATOM 860 C CA . ILE A 1 111 ? 8.068 -4.883 -4.213 1.00 86.19 111 ILE A CA 1
ATOM 861 C C . ILE A 1 111 ? 8.886 -5.874 -5.049 1.00 86.19 111 ILE A C 1
ATOM 863 O O . ILE A 1 111 ? 9.784 -5.459 -5.771 1.00 86.19 111 ILE A O 1
ATOM 867 N N . VAL A 1 112 ? 8.588 -7.174 -4.963 1.00 84.75 112 VAL A N 1
ATOM 868 C CA . VAL A 1 112 ? 9.384 -8.209 -5.649 1.00 84.75 112 VAL A CA 1
ATOM 869 C C . VAL A 1 112 ? 8.864 -8.568 -7.046 1.00 84.75 112 VAL A C 1
ATOM 871 O O . VAL A 1 112 ? 9.536 -9.302 -7.771 1.00 84.75 112 VAL A O 1
ATOM 874 N N . ALA A 1 113 ? 7.674 -8.102 -7.437 1.00 82.12 113 ALA A N 1
ATOM 875 C CA . ALA A 1 113 ? 7.030 -8.491 -8.689 1.00 82.12 113 ALA A CA 1
ATOM 876 C C . ALA A 1 113 ? 7.709 -7.880 -9.929 1.00 82.12 113 ALA A C 1
ATOM 878 O O . ALA A 1 113 ? 7.812 -6.665 -10.077 1.00 82.12 113 ALA A O 1
ATOM 879 N N . ARG A 1 114 ? 8.076 -8.735 -10.893 1.00 70.00 114 ARG A N 1
ATOM 880 C CA . ARG A 1 114 ? 8.502 -8.330 -12.251 1.00 70.00 114 ARG A CA 1
ATOM 881 C C . ARG A 1 114 ? 7.354 -8.295 -13.253 1.00 70.00 114 ARG A C 1
ATOM 883 O O . ARG A 1 114 ? 7.417 -7.575 -14.241 1.00 70.00 114 ARG A O 1
ATOM 890 N N . HIS A 1 115 ? 6.316 -9.095 -13.019 1.00 67.81 115 HIS A N 1
ATOM 891 C CA . HIS A 1 115 ? 5.187 -9.202 -13.933 1.00 67.81 115 HIS A CA 1
ATOM 892 C C . HIS A 1 115 ? 4.115 -8.169 -13.583 1.00 67.81 115 HIS A C 1
ATOM 894 O O . HIS A 1 115 ? 3.553 -8.213 -12.487 1.00 67.81 115 HIS A O 1
ATOM 900 N N . LEU A 1 116 ? 3.778 -7.297 -14.537 1.00 70.56 116 LEU A N 1
ATOM 901 C CA . LEU A 1 116 ? 2.811 -6.211 -14.344 1.00 70.56 116 LEU A CA 1
ATOM 902 C C . LEU A 1 116 ? 1.466 -6.708 -13.784 1.00 70.56 116 LEU A C 1
ATOM 904 O O . LEU A 1 116 ? 0.908 -6.074 -12.896 1.00 70.56 116 LEU A O 1
ATOM 908 N N . ALA A 1 117 ? 0.972 -7.868 -14.237 1.00 67.88 117 ALA A N 1
ATOM 909 C CA . ALA A 1 117 ? -0.283 -8.421 -13.714 1.00 67.88 117 ALA A CA 1
ATOM 910 C C . ALA A 1 117 ? -0.183 -8.874 -12.245 1.00 67.88 117 ALA A C 1
ATOM 912 O O . ALA A 1 117 ? -1.117 -8.654 -11.481 1.00 67.88 117 ALA A O 1
ATOM 913 N N . VAL A 1 118 ? 0.943 -9.470 -11.827 1.00 75.44 118 VAL A N 1
ATOM 914 C CA . VAL A 1 118 ? 1.141 -9.898 -10.428 1.00 75.44 118 VAL A CA 1
ATOM 915 C C . VAL A 1 118 ? 1.285 -8.674 -9.531 1.00 75.44 118 VAL A C 1
ATOM 917 O O . VAL A 1 118 ? 0.683 -8.628 -8.461 1.00 75.44 118 VAL A O 1
ATOM 920 N N . LEU A 1 119 ? 2.024 -7.664 -10.002 1.00 81.81 119 LEU A N 1
ATOM 921 C CA . LEU A 1 119 ? 2.148 -6.375 -9.332 1.00 81.81 119 LEU A CA 1
ATOM 922 C C . LEU A 1 119 ? 0.771 -5.739 -9.118 1.00 81.81 119 LEU A C 1
ATOM 924 O O . LEU A 1 119 ? 0.446 -5.374 -7.994 1.00 81.81 119 LEU A O 1
ATOM 928 N N . TRP A 1 120 ? -0.067 -5.673 -10.156 1.00 78.44 120 TRP A N 1
ATOM 929 C CA . TRP A 1 120 ? -1.408 -5.094 -10.050 1.00 78.44 120 TRP A CA 1
ATOM 930 C C . TRP A 1 120 ? -2.315 -5.850 -9.078 1.00 78.44 120 TRP A C 1
ATOM 932 O O . TRP A 1 120 ? -2.950 -5.231 -8.227 1.00 78.44 120 TRP A O 1
ATOM 942 N N . ILE A 1 121 ? -2.333 -7.184 -9.141 1.00 83.56 121 ILE A N 1
ATOM 943 C CA . ILE A 1 121 ? -3.096 -8.007 -8.190 1.00 83.56 121 ILE A CA 1
ATOM 944 C C . ILE A 1 121 ? -2.628 -7.746 -6.752 1.00 83.56 121 ILE A C 1
ATOM 946 O O . ILE A 1 121 ? -3.448 -7.634 -5.843 1.00 83.56 121 ILE A O 1
ATOM 950 N N . ALA A 1 122 ? -1.319 -7.622 -6.534 1.00 88.62 122 ALA A N 1
ATOM 951 C CA . ALA A 1 122 ? -0.752 -7.356 -5.218 1.00 88.62 122 ALA A CA 1
ATOM 952 C C . ALA A 1 122 ? -1.066 -5.938 -4.704 1.00 88.62 122 ALA A C 1
ATOM 954 O O . ALA A 1 122 ? -1.332 -5.757 -3.511 1.00 88.62 122 ALA A O 1
ATOM 955 N N . VAL A 1 123 ? -1.093 -4.940 -5.593 1.00 85.75 123 VAL A N 1
ATOM 956 C CA . VAL A 1 123 ? -1.547 -3.581 -5.262 1.00 85.75 123 VAL A CA 1
ATOM 957 C C . VAL A 1 123 ? -3.002 -3.626 -4.795 1.00 85.75 123 VAL A C 1
ATOM 959 O O . VAL A 1 123 ? -3.297 -3.141 -3.703 1.00 85.75 123 VAL A O 1
ATOM 962 N N . GLU A 1 124 ? -3.890 -4.291 -5.535 1.00 85.38 124 GLU A N 1
ATOM 963 C CA . GLU A 1 124 ? -5.305 -4.410 -5.156 1.00 85.38 124 GLU A CA 1
ATOM 964 C C . GLU A 1 124 ? -5.521 -5.234 -3.877 1.00 85.38 124 GLU A C 1
ATOM 966 O O . GLU A 1 124 ? -6.343 -4.902 -3.022 1.00 85.38 124 GLU A O 1
ATOM 971 N N . ALA A 1 125 ? -4.739 -6.294 -3.670 1.00 87.69 125 ALA A N 1
ATOM 972 C CA . ALA A 1 125 ? -4.772 -7.039 -2.415 1.00 87.69 125 ALA A CA 1
ATOM 973 C C . ALA A 1 125 ? -4.395 -6.140 -1.221 1.00 87.69 125 ALA A C 1
ATOM 975 O O . ALA A 1 125 ? -5.015 -6.219 -0.156 1.00 87.69 125 ALA A O 1
ATOM 976 N N . THR A 1 126 ? -3.423 -5.241 -1.407 1.00 90.12 126 THR A N 1
ATOM 977 C CA . THR A 1 126 ? -3.005 -4.274 -0.384 1.00 90.12 126 THR A CA 1
ATOM 978 C C . THR A 1 126 ? -4.106 -3.258 -0.090 1.00 90.12 126 THR A C 1
ATOM 980 O O . THR A 1 126 ? -4.379 -2.973 1.084 1.00 90.12 126 THR A O 1
ATOM 983 N N . THR A 1 127 ? -4.748 -2.706 -1.125 1.00 83.00 127 THR A N 1
ATOM 984 C CA . THR A 1 127 ? -5.827 -1.720 -0.965 1.00 83.00 127 THR A CA 1
ATOM 985 C C . THR A 1 127 ? -7.026 -2.350 -0.263 1.00 83.00 127 THR A C 1
ATOM 987 O O . THR A 1 127 ? -7.501 -1.786 0.722 1.00 83.00 127 THR A O 1
ATOM 990 N N . LEU A 1 128 ? -7.456 -3.551 -0.665 1.00 85.69 128 LEU A N 1
ATOM 991 C CA . LEU A 1 128 ? -8.569 -4.275 -0.042 1.00 85.69 128 LEU A CA 1
ATOM 992 C C . LEU A 1 128 ? -8.287 -4.640 1.419 1.00 85.69 128 LEU A C 1
ATOM 994 O O . LEU A 1 128 ? -9.142 -4.429 2.285 1.00 85.69 128 LEU A O 1
ATOM 998 N N . ALA A 1 129 ? -7.088 -5.143 1.723 1.00 86.69 129 ALA A N 1
ATOM 999 C CA . ALA A 1 129 ? -6.697 -5.470 3.091 1.00 86.69 129 ALA A CA 1
ATOM 1000 C C . ALA A 1 129 ? -6.664 -4.214 3.981 1.00 86.69 129 ALA A C 1
ATOM 1002 O O . ALA A 1 129 ? -7.221 -4.212 5.082 1.00 86.69 129 ALA A O 1
ATOM 1003 N N . THR A 1 130 ? -6.111 -3.108 3.479 1.00 81.00 130 THR A N 1
ATOM 1004 C CA . THR A 1 130 ? -6.035 -1.834 4.213 1.00 81.00 130 THR A CA 1
ATOM 1005 C C . THR A 1 130 ? -7.413 -1.192 4.386 1.00 81.00 130 THR A C 1
ATOM 1007 O O . THR A 1 130 ? -7.768 -0.768 5.487 1.00 81.00 130 THR A O 1
ATOM 1010 N N . ALA A 1 131 ? -8.240 -1.186 3.338 1.00 80.19 131 ALA A N 1
ATOM 1011 C CA . ALA A 1 131 ? -9.625 -0.733 3.403 1.00 80.19 131 ALA A CA 1
ATOM 1012 C C . ALA A 1 131 ? -10.413 -1.539 4.440 1.00 80.19 131 ALA A C 1
ATOM 1014 O O . ALA A 1 131 ? -11.186 -0.978 5.220 1.00 80.19 131 ALA A O 1
ATOM 1015 N N . ARG A 1 132 ? -10.173 -2.854 4.519 1.00 80.88 132 ARG A N 1
ATOM 1016 C CA . ARG A 1 132 ? -10.790 -3.704 5.534 1.00 80.88 132 ARG A CA 1
ATOM 1017 C C . ARG A 1 132 ? -10.289 -3.384 6.943 1.00 80.88 132 ARG A C 1
ATOM 1019 O O . ARG A 1 132 ? -11.122 -3.356 7.848 1.00 80.88 132 ARG A O 1
ATOM 1026 N N . CYS A 1 133 ? -9.002 -3.083 7.139 1.00 77.88 133 CYS A N 1
ATOM 1027 C CA . CYS A 1 133 ? -8.475 -2.595 8.423 1.00 77.88 133 CYS A CA 1
ATOM 1028 C C . CYS A 1 133 ? -9.217 -1.338 8.898 1.00 77.88 133 CYS A C 1
ATOM 1030 O O . CYS A 1 133 ? -9.616 -1.271 10.059 1.00 77.88 133 CYS A O 1
ATOM 1032 N N . ILE A 1 134 ? -9.471 -0.390 7.991 1.00 74.44 134 ILE A N 1
ATOM 1033 C CA . ILE A 1 134 ? -10.233 0.832 8.285 1.00 74.44 134 ILE A CA 1
ATOM 1034 C C . ILE A 1 134 ? -11.706 0.500 8.556 1.00 74.44 134 ILE A C 1
ATOM 1036 O O . ILE A 1 134 ? -12.296 1.006 9.503 1.00 74.44 134 ILE A O 1
ATOM 1040 N N . TYR A 1 135 ? -12.320 -0.393 7.779 1.00 71.56 135 TYR A N 1
ATOM 1041 C CA . TYR A 1 135 ? -13.736 -0.735 7.940 1.00 71.56 135 TYR A CA 1
ATOM 1042 C C . TYR A 1 135 ? -14.038 -1.515 9.232 1.00 71.56 135 TYR A C 1
ATOM 1044 O O . TYR A 1 135 ? -15.132 -1.410 9.794 1.00 71.56 135 TYR A O 1
ATOM 1052 N N . VAL A 1 136 ? -13.086 -2.301 9.751 1.00 65.94 136 VAL A N 1
ATOM 1053 C CA . VAL A 1 136 ? -13.228 -2.961 11.066 1.00 65.94 136 VAL A CA 1
ATOM 1054 C C . VAL A 1 136 ? -13.420 -1.936 12.190 1.00 65.94 136 VAL A C 1
ATOM 1056 O O . VAL A 1 136 ? -14.047 -2.260 13.199 1.00 65.94 136 VAL A O 1
ATOM 1059 N N . GLU A 1 137 ? -13.014 -0.682 11.981 1.00 63.12 137 GLU A N 1
ATOM 1060 C CA . GLU A 1 137 ? -13.300 0.427 12.890 1.00 63.12 137 GLU A CA 1
ATOM 1061 C C . GLU A 1 137 ? -14.801 0.756 12.994 1.00 63.12 137 GLU A C 1
ATOM 1063 O O . GLU A 1 137 ? -15.125 1.612 13.804 1.00 63.12 137 GLU A O 1
ATOM 1068 N N . HIS A 1 138 ? -15.718 0.097 12.249 1.00 55.19 138 HIS A N 1
ATOM 1069 C CA . HIS A 1 138 ? -17.197 0.146 12.380 1.00 55.19 138 HIS A CA 1
ATOM 1070 C C . HIS A 1 138 ? -17.701 1.419 13.056 1.00 55.19 138 HIS A C 1
ATOM 1072 O O . HIS A 1 138 ? -18.392 1.415 14.078 1.00 55.19 138 HIS A O 1
ATOM 1078 N N . ASN A 1 139 ? -17.261 2.542 12.511 1.00 54.94 139 ASN A N 1
ATOM 1079 C CA . ASN A 1 139 ? -17.640 3.832 12.998 1.00 54.94 139 ASN A CA 1
ATOM 1080 C C . ASN A 1 139 ? -18.455 4.397 11.849 1.00 54.94 139 ASN A C 1
ATOM 1082 O O . ASN A 1 139 ? -17.885 4.959 10.912 1.00 54.94 139 ASN A O 1
ATOM 1086 N N . PRO A 1 140 ? -19.786 4.215 11.868 1.00 49.22 140 PRO A N 1
ATOM 1087 C CA . PRO A 1 140 ? -20.649 4.912 10.928 1.00 49.22 140 PRO A CA 1
ATOM 1088 C C . PRO A 1 140 ? -20.428 6.432 10.991 1.00 49.22 140 PRO A C 1
ATOM 1090 O O . PRO A 1 140 ? -20.722 7.110 10.017 1.00 49.22 140 PRO A O 1
ATOM 1093 N N . ARG A 1 141 ? -19.814 6.966 12.065 1.00 47.31 141 ARG A N 1
ATOM 1094 C CA . ARG A 1 141 ? -19.332 8.354 12.147 1.00 47.31 141 ARG A CA 1
ATOM 1095 C C . ARG A 1 141 ? -17.932 8.592 11.564 1.00 47.31 141 ARG A C 1
ATOM 1097 O O . ARG A 1 141 ? -17.581 9.743 11.394 1.00 47.31 141 ARG A O 1
ATOM 1104 N N . ALA A 1 142 ? -17.118 7.581 11.255 1.00 49.41 142 ALA A N 1
ATOM 1105 C CA . ALA A 1 142 ? -15.856 7.790 10.531 1.00 49.41 142 ALA A CA 1
ATOM 1106 C C . ALA A 1 142 ? -16.118 8.006 9.036 1.00 49.41 142 ALA A C 1
ATOM 1108 O O . ALA A 1 142 ? -15.610 8.961 8.474 1.00 49.41 142 ALA A O 1
ATOM 1109 N N . LEU A 1 143 ? -16.980 7.193 8.413 1.00 48.03 143 LEU A N 1
ATOM 1110 C CA . LEU A 1 143 ? -17.417 7.434 7.029 1.00 48.03 143 LEU A CA 1
ATOM 1111 C C . LEU A 1 143 ? -18.507 8.514 6.954 1.00 48.03 143 LEU A C 1
ATOM 1113 O O . LEU A 1 143 ? -18.420 9.408 6.123 1.00 48.03 143 LEU A O 1
ATOM 1117 N N . GLY A 1 144 ? -19.494 8.486 7.856 1.00 52.03 144 GLY A N 1
ATOM 1118 C CA . GLY A 1 144 ? -20.550 9.504 7.938 1.00 52.03 144 GLY A CA 1
ATOM 1119 C C . GLY A 1 144 ? -20.126 10.815 8.606 1.00 52.03 144 GLY A C 1
ATOM 1120 O O . GLY A 1 144 ? -20.916 11.746 8.643 1.00 52.03 144 GLY A O 1
ATOM 1121 N N . GLY A 1 145 ? -18.908 10.893 9.155 1.00 55.41 145 GLY A N 1
ATOM 1122 C CA . GLY A 1 145 ? -18.292 12.128 9.664 1.00 55.41 145 GLY A CA 1
ATOM 1123 C C . GLY A 1 145 ? -17.312 12.769 8.685 1.00 55.41 145 GLY A C 1
ATOM 1124 O O . GLY A 1 145 ? -16.920 13.914 8.880 1.00 55.41 145 GLY A O 1
ATOM 1125 N N . MET A 1 146 ? -16.939 12.051 7.622 1.00 62.56 146 MET A N 1
ATOM 1126 C CA . MET A 1 146 ? -16.113 12.551 6.521 1.00 62.56 146 MET A CA 1
ATOM 1127 C C . MET A 1 146 ? -16.965 13.083 5.365 1.00 62.56 146 MET A C 1
ATOM 1129 O O . MET A 1 146 ? -16.466 13.190 4.254 1.00 62.56 146 MET A O 1
ATOM 1133 N N . THR A 1 147 ? -18.245 13.383 5.592 1.00 73.75 147 THR A N 1
ATOM 1134 C CA . THR A 1 147 ? -19.146 13.972 4.596 1.00 73.75 147 THR A CA 1
ATOM 1135 C C . THR A 1 147 ? -19.255 15.485 4.789 1.00 73.75 147 THR A C 1
ATOM 1137 O O . THR A 1 147 ? -19.225 15.999 5.908 1.00 73.75 147 THR A O 1
ATOM 1140 N N . GLY A 1 148 ? -19.367 16.226 3.688 1.00 77.19 148 GLY A N 1
ATOM 1141 C CA . GLY A 1 148 ? -19.489 17.684 3.715 1.00 77.19 148 GLY A CA 1
ATOM 1142 C C . GLY A 1 148 ? -18.189 18.419 4.056 1.00 77.19 148 GLY A C 1
ATOM 1143 O O . GLY A 1 148 ? -18.241 19.543 4.560 1.00 77.19 148 GLY A O 1
ATOM 1144 N N . VAL A 1 149 ? -17.021 17.816 3.793 1.00 82.38 149 VAL A N 1
ATOM 1145 C CA . VAL A 1 149 ? -15.711 18.409 4.129 1.00 82.38 149 VAL A CA 1
ATOM 1146 C C . VAL A 1 149 ? -15.522 19.790 3.491 1.00 82.38 149 VAL A C 1
ATOM 1148 O O . VAL A 1 149 ? -15.014 20.684 4.161 1.00 82.38 149 VAL A O 1
ATOM 1151 N N . LEU A 1 150 ? -16.017 20.024 2.266 1.00 84.50 150 LEU A N 1
ATOM 1152 C CA . LEU A 1 150 ? -15.923 21.340 1.608 1.00 84.50 150 LEU A CA 1
ATOM 1153 C C . LEU A 1 150 ? -16.640 22.458 2.378 1.00 84.50 150 LEU A C 1
ATOM 1155 O O . LEU A 1 150 ? -16.250 23.617 2.272 1.00 84.50 150 LEU A O 1
ATOM 1159 N N . ARG A 1 151 ? -17.684 22.122 3.146 1.00 79.94 151 ARG A N 1
ATOM 1160 C CA . ARG A 1 151 ? -18.443 23.084 3.960 1.00 79.94 151 ARG A CA 1
ATOM 1161 C C . ARG A 1 151 ? -17.856 23.259 5.364 1.00 79.94 151 ARG A C 1
ATOM 1163 O O . ARG A 1 151 ? -18.016 24.323 5.949 1.00 79.94 151 ARG A O 1
ATOM 1170 N N . ASN A 1 152 ? -17.195 22.230 5.902 1.00 75.50 152 ASN A N 1
ATOM 1171 C CA . ASN A 1 152 ? -16.557 22.263 7.224 1.00 75.50 152 ASN A CA 1
ATOM 1172 C C . ASN A 1 152 ? -15.180 22.947 7.208 1.00 75.50 152 ASN A C 1
ATOM 1174 O O . ASN A 1 152 ? -14.861 23.677 8.142 1.00 75.50 152 ASN A O 1
ATOM 1178 N N . GLY A 1 153 ? -14.388 22.694 6.164 1.00 79.94 153 GLY A N 1
ATOM 1179 C CA . GLY A 1 153 ? -13.021 23.181 5.983 1.00 79.94 153 GLY A CA 1
ATOM 1180 C C . GLY A 1 153 ? -12.701 23.268 4.488 1.00 79.94 153 GLY A C 1
ATOM 1181 O O . GLY A 1 153 ? -12.276 22.270 3.897 1.00 79.94 153 GLY A O 1
ATOM 1182 N N . PRO A 1 154 ? -12.967 24.412 3.832 1.00 81.75 154 PRO A N 1
ATOM 1183 C CA . PRO A 1 154 ? -12.886 24.521 2.380 1.00 81.75 154 PRO A CA 1
ATOM 1184 C C . PRO A 1 154 ? -11.468 24.305 1.843 1.00 81.75 154 PRO A C 1
ATOM 1186 O O . PRO A 1 154 ? -11.337 23.769 0.745 1.00 81.75 154 PRO A O 1
ATOM 1189 N N . TRP A 1 155 ? -10.411 24.653 2.587 1.00 82.19 155 TRP A N 1
ATOM 1190 C CA . TRP A 1 155 ? -9.037 24.449 2.116 1.00 82.19 155 TRP A CA 1
ATOM 1191 C C . TRP A 1 155 ? -8.661 22.973 2.102 1.00 82.19 155 TRP A C 1
ATOM 1193 O O . TRP A 1 155 ? -8.187 22.483 1.079 1.00 82.19 155 TRP A O 1
ATOM 1203 N N . SER A 1 156 ? -8.925 22.242 3.186 1.00 78.06 156 SER A N 1
ATOM 1204 C CA . SER A 1 156 ? -8.711 20.791 3.226 1.00 78.06 156 SER A CA 1
ATOM 1205 C C . SER A 1 156 ? -9.626 20.057 2.247 1.00 78.06 156 SER A C 1
ATOM 1207 O O . SER A 1 156 ? -9.194 19.111 1.593 1.00 78.06 156 SER A O 1
ATOM 1209 N N . GLY A 1 157 ? -10.874 20.512 2.092 1.00 82.88 157 GLY A N 1
ATOM 1210 C CA . GLY A 1 157 ? -11.820 19.952 1.128 1.00 82.88 157 GLY A CA 1
ATOM 1211 C C . GLY A 1 157 ? -11.347 20.104 -0.319 1.00 82.88 157 GLY A C 1
ATOM 1212 O O . GLY A 1 157 ? -11.318 19.118 -1.053 1.00 82.88 157 GLY A O 1
ATOM 1213 N N . TRP A 1 158 ? -10.916 21.303 -0.724 1.00 86.31 158 TRP A N 1
ATOM 1214 C CA . TRP A 1 158 ? -10.334 21.521 -2.052 1.00 86.31 158 TRP A CA 1
ATOM 1215 C C . TRP A 1 158 ? -8.995 20.811 -2.216 1.00 86.31 158 TRP A C 1
ATOM 1217 O O . TRP A 1 158 ? -8.746 20.238 -3.272 1.00 86.31 158 TRP A O 1
ATOM 1227 N N . GLY A 1 159 ? -8.165 20.775 -1.173 1.00 85.25 159 GLY A N 1
ATOM 1228 C CA . GLY A 1 159 ? -6.910 20.036 -1.195 1.00 85.25 159 GLY A CA 1
ATOM 1229 C C . GLY A 1 159 ? -7.117 18.537 -1.427 1.00 85.25 159 GLY A C 1
ATOM 1230 O O . GLY A 1 159 ? -6.406 17.932 -2.224 1.00 85.25 159 GLY A O 1
ATOM 1231 N N . PHE A 1 160 ? -8.148 17.951 -0.817 1.00 84.06 160 PHE A N 1
ATOM 1232 C CA . PHE A 1 160 ? -8.547 16.565 -1.055 1.00 84.06 160 PHE A CA 1
ATOM 1233 C C . PHE A 1 160 ? -9.066 16.335 -2.483 1.00 84.06 160 PHE A C 1
ATOM 1235 O O . PHE A 1 160 ? -8.658 15.368 -3.123 1.00 84.06 160 PHE A O 1
ATOM 1242 N N . VAL A 1 161 ? -9.914 17.228 -3.016 1.00 88.06 161 VAL A N 1
ATOM 1243 C CA . VAL A 1 161 ? -10.401 17.142 -4.410 1.00 88.06 161 VAL A CA 1
ATOM 1244 C C . VAL A 1 161 ? -9.245 17.237 -5.406 1.00 88.06 161 VAL A C 1
ATOM 1246 O O . VAL A 1 161 ? -9.152 16.423 -6.322 1.00 88.06 161 VAL A O 1
ATOM 1249 N N . LEU A 1 162 ? -8.343 18.201 -5.224 1.00 88.00 162 LEU A N 1
ATOM 1250 C CA . LEU A 1 162 ? -7.181 18.380 -6.095 1.00 88.00 162 LEU A CA 1
ATOM 1251 C C . LEU A 1 162 ? -6.216 17.194 -5.987 1.00 88.00 162 LEU A C 1
ATOM 1253 O O . LEU A 1 162 ? -5.764 16.683 -7.008 1.00 88.00 162 LEU A O 1
ATOM 1257 N N . GLY A 1 163 ? -5.964 16.701 -4.772 1.00 83.00 163 GLY A N 1
ATOM 1258 C CA . GLY A 1 163 ? -5.154 15.503 -4.545 1.00 83.00 163 GLY A CA 1
ATOM 1259 C C . GLY A 1 163 ? -5.740 14.263 -5.221 1.00 83.00 163 GLY A C 1
ATOM 1260 O O . GLY A 1 163 ? -5.001 13.488 -5.822 1.00 83.00 163 GLY A O 1
ATOM 1261 N N . PHE A 1 164 ? -7.067 14.109 -5.204 1.00 86.44 164 PHE A N 1
ATOM 1262 C CA . PHE A 1 164 ? -7.759 13.051 -5.937 1.00 86.44 164 PHE A CA 1
ATOM 1263 C C . PHE A 1 164 ? -7.463 13.105 -7.444 1.00 86.44 164 PHE A C 1
ATOM 1265 O O . PHE A 1 164 ? -7.093 12.080 -8.016 1.00 86.44 164 PHE A O 1
ATOM 1272 N N . PHE A 1 165 ? -7.559 14.275 -8.084 1.00 86.00 165 PHE A N 1
ATOM 1273 C CA . PHE A 1 165 ? -7.241 14.414 -9.512 1.00 86.00 165 PHE A CA 1
ATOM 1274 C C . PHE A 1 165 ? -5.761 14.127 -9.806 1.00 86.00 165 PHE A C 1
ATOM 1276 O O . PHE A 1 165 ? -5.451 13.439 -10.775 1.00 86.00 165 PHE A O 1
ATOM 1283 N N . VAL A 1 166 ? -4.846 14.581 -8.943 1.00 83.38 166 VAL A N 1
ATOM 1284 C CA . VAL A 1 166 ? -3.405 14.299 -9.077 1.00 83.38 166 VAL A CA 1
ATOM 1285 C C . VAL A 1 166 ? -3.111 12.792 -9.014 1.00 83.38 166 VAL A C 1
ATOM 1287 O O . VAL A 1 166 ? -2.275 12.304 -9.772 1.00 83.38 166 VAL A O 1
ATOM 1290 N N . ILE A 1 167 ? -3.796 12.047 -8.140 1.00 80.50 167 ILE A N 1
ATOM 1291 C CA . ILE A 1 167 ? -3.597 10.597 -7.967 1.00 80.50 167 ILE A CA 1
ATOM 1292 C C . ILE A 1 167 ? -4.276 9.785 -9.076 1.00 80.50 167 ILE A C 1
ATOM 1294 O O . ILE A 1 167 ? -3.737 8.771 -9.500 1.00 80.50 167 ILE A O 1
ATOM 1298 N N . THR A 1 168 ? -5.443 10.210 -9.556 1.00 81.31 168 THR A N 1
ATOM 1299 C CA . THR A 1 168 ? -6.239 9.449 -10.541 1.00 81.31 168 THR A CA 1
ATOM 1300 C C . THR A 1 168 ? -5.841 9.675 -11.996 1.00 81.31 168 THR A C 1
ATOM 1302 O O . THR A 1 168 ? -6.578 9.292 -12.899 1.00 81.31 168 THR A O 1
ATOM 1305 N N . GLY A 1 169 ? -4.681 10.289 -12.233 1.00 77.25 169 GLY A N 1
ATOM 1306 C CA . GLY A 1 169 ? -4.152 10.452 -13.582 1.00 77.25 169 GLY A CA 1
ATOM 1307 C C . GLY A 1 169 ? -4.752 11.636 -14.340 1.00 77.25 169 GLY A C 1
ATOM 1308 O O . GLY A 1 169 ? -4.841 11.597 -15.561 1.00 77.25 169 GLY A O 1
ATOM 1309 N N . ALA A 1 170 ? -5.151 12.719 -13.665 1.00 81.75 170 ALA A N 1
ATOM 1310 C CA . ALA A 1 170 ? -5.452 13.968 -14.368 1.00 81.75 170 ALA A CA 1
ATOM 1311 C C . ALA A 1 170 ? -4.174 14.593 -14.975 1.00 81.75 170 ALA A C 1
ATOM 1313 O O . ALA A 1 170 ? -3.074 14.363 -14.458 1.00 81.75 170 ALA A O 1
ATOM 1314 N N . PRO A 1 171 ? -4.291 15.429 -16.027 1.00 74.19 171 PRO A N 1
ATOM 1315 C CA . PRO A 1 171 ? -3.148 16.143 -16.595 1.00 74.19 171 PRO A CA 1
ATOM 1316 C C . PRO A 1 171 ? -2.374 16.922 -15.516 1.00 74.19 171 PRO A C 1
ATOM 1318 O O . PRO A 1 171 ? -2.948 17.755 -14.817 1.00 74.19 171 PRO A O 1
ATOM 1321 N N . GLY A 1 172 ? -1.075 16.632 -15.371 1.00 69.56 172 GLY A N 1
ATOM 1322 C CA . GLY A 1 172 ? -0.206 17.192 -14.323 1.00 69.56 172 GLY A CA 1
ATOM 1323 C C . GLY A 1 172 ? 0.008 16.292 -13.096 1.00 69.56 172 GLY A C 1
ATOM 1324 O O . GLY A 1 172 ? 0.841 16.611 -12.250 1.00 69.56 172 GLY A O 1
ATOM 1325 N N . GLY A 1 173 ? -0.706 15.165 -12.997 1.00 75.00 173 GLY A N 1
ATOM 1326 C CA . GLY A 1 173 ? -0.458 14.112 -12.012 1.00 75.00 173 GLY A CA 1
ATOM 1327 C C . GLY A 1 173 ? 0.598 13.108 -12.482 1.00 75.00 173 GLY A C 1
ATOM 1328 O O . GLY A 1 173 ? 0.669 12.776 -13.663 1.00 75.00 173 GLY A O 1
ATOM 1329 N N . GLY A 1 174 ? 1.404 12.583 -11.554 1.00 71.38 174 GLY A N 1
ATOM 1330 C CA . GLY A 1 174 ? 2.448 11.592 -11.861 1.00 71.38 174 GLY A CA 1
ATOM 1331 C C . GLY A 1 174 ? 1.947 10.338 -12.608 1.00 71.38 174 GLY A C 1
ATOM 1332 O O . GLY A 1 174 ? 2.572 9.944 -13.594 1.00 71.38 174 GLY A O 1
ATOM 1333 N N . PRO A 1 175 ? 0.811 9.728 -12.217 1.00 77.88 175 PRO A N 1
ATOM 1334 C CA . PRO A 1 175 ? 0.280 8.539 -12.893 1.00 77.88 175 PRO A CA 1
ATOM 1335 C C . PRO A 1 175 ? -0.167 8.765 -14.345 1.00 77.88 175 PRO A C 1
ATOM 1337 O O . PRO A 1 175 ? -0.090 7.833 -15.141 1.00 77.88 175 PRO A O 1
ATOM 1340 N N . PHE A 1 176 ? -0.552 9.991 -14.726 1.00 81.31 176 PHE A N 1
ATOM 1341 C CA . PHE A 1 176 ? -1.067 10.296 -16.069 1.00 81.31 176 PHE A CA 1
ATOM 1342 C C . PHE A 1 176 ? -0.067 9.947 -17.176 1.00 81.31 176 PHE A C 1
ATOM 1344 O O . PHE A 1 176 ? -0.419 9.314 -18.170 1.00 81.31 176 PHE A O 1
ATOM 1351 N N . VAL A 1 177 ? 1.203 10.329 -16.997 1.00 75.94 177 VAL A N 1
ATOM 1352 C CA . VAL A 1 177 ? 2.253 10.055 -17.990 1.00 75.94 177 VAL A CA 1
ATOM 1353 C C . VAL A 1 177 ? 2.458 8.548 -18.144 1.00 75.94 177 VAL A C 1
ATOM 1355 O O . VAL A 1 177 ? 2.553 8.051 -19.265 1.00 75.94 177 VAL A O 1
ATOM 1358 N N . ASN A 1 178 ? 2.462 7.812 -17.029 1.00 75.38 178 ASN A N 1
ATOM 1359 C CA . ASN A 1 178 ? 2.602 6.359 -17.030 1.00 75.38 178 ASN A CA 1
ATOM 1360 C C . ASN A 1 178 ? 1.423 5.673 -17.737 1.00 75.38 178 ASN A C 1
ATOM 1362 O O . ASN A 1 178 ? 1.631 4.800 -18.576 1.00 75.38 178 ASN A O 1
ATOM 1366 N N . GLU A 1 179 ? 0.190 6.095 -17.456 1.00 82.62 179 GLU A N 1
ATOM 1367 C CA . GLU A 1 179 ? -1.006 5.552 -18.104 1.00 82.62 179 GLU A CA 1
ATOM 1368 C C . GLU A 1 179 ? -0.983 5.804 -19.613 1.00 82.62 179 GLU A C 1
ATOM 1370 O O . GLU A 1 179 ? -1.134 4.861 -20.389 1.00 82.62 179 GLU A O 1
ATOM 1375 N N . ILE A 1 180 ? -0.688 7.032 -20.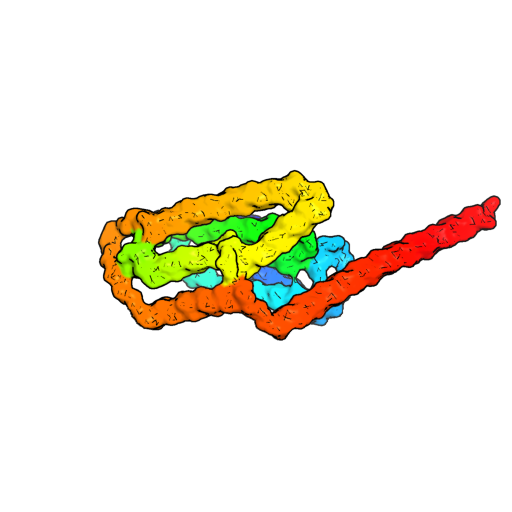054 1.00 84.50 180 ILE A N 1
ATOM 1376 C CA . ILE A 1 180 ? -0.581 7.354 -21.484 1.00 84.50 180 ILE A CA 1
ATOM 1377 C C . ILE A 1 180 ? 0.541 6.563 -22.162 1.00 84.50 180 ILE A C 1
ATOM 1379 O O . ILE A 1 180 ? 0.349 6.103 -23.290 1.00 84.50 180 ILE A O 1
ATOM 1383 N N . MET A 1 181 ? 1.691 6.364 -21.510 1.00 81.62 181 MET A N 1
ATOM 1384 C CA . MET A 1 181 ? 2.783 5.547 -22.053 1.00 81.62 181 MET A CA 1
ATOM 1385 C C . MET A 1 181 ? 2.371 4.082 -22.218 1.00 81.62 181 MET A C 1
ATOM 1387 O O . MET A 1 181 ? 2.594 3.505 -23.283 1.00 81.62 181 MET A O 1
ATOM 1391 N N . VAL A 1 182 ? 1.728 3.493 -21.207 1.00 81.88 182 VAL A N 1
ATOM 1392 C CA . VAL A 1 182 ? 1.248 2.104 -21.252 1.00 81.88 182 VAL A CA 1
ATOM 1393 C C . VAL A 1 182 ? 0.164 1.934 -22.317 1.00 81.88 182 VAL A C 1
ATOM 1395 O O . VAL A 1 182 ? 0.247 1.015 -23.133 1.00 81.88 182 VAL A O 1
ATOM 1398 N N . LEU A 1 183 ? -0.811 2.846 -22.373 1.00 84.50 183 LEU A N 1
ATOM 1399 C CA . LEU A 1 183 ? -1.837 2.860 -23.416 1.00 84.50 183 LEU A CA 1
ATOM 1400 C C . LEU A 1 183 ? -1.215 2.987 -24.808 1.00 84.50 183 LEU A C 1
ATOM 1402 O O . LEU A 1 183 ? -1.525 2.199 -25.700 1.00 84.50 183 LEU A O 1
ATOM 1406 N N . SER A 1 184 ? -0.305 3.945 -24.994 1.00 83.19 184 SER A N 1
ATOM 1407 C CA . SER A 1 184 ? 0.379 4.157 -26.273 1.00 83.19 184 SER A CA 1
ATOM 1408 C C . SER A 1 184 ? 1.171 2.921 -26.694 1.00 83.19 184 SER A C 1
ATOM 1410 O O . SER A 1 184 ? 1.144 2.558 -27.868 1.00 83.19 184 SER A O 1
ATOM 1412 N N . GLY A 1 185 ? 1.839 2.250 -25.752 1.00 80.81 185 GLY A N 1
ATOM 1413 C CA . GLY A 1 185 ? 2.532 0.984 -25.987 1.00 80.81 185 GLY A CA 1
ATOM 1414 C C . GLY A 1 185 ? 1.581 -0.133 -26.418 1.00 80.81 185 GLY A C 1
ATOM 1415 O O . GLY A 1 185 ? 1.857 -0.819 -27.399 1.00 80.81 185 GLY A O 1
ATOM 1416 N N . ALA A 1 186 ? 0.427 -0.268 -25.757 1.00 82.19 186 ALA A N 1
ATOM 1417 C CA . ALA A 1 186 ? -0.583 -1.269 -26.101 1.00 82.19 186 ALA A CA 1
ATOM 1418 C C . ALA A 1 186 ? -1.160 -1.057 -27.513 1.00 82.19 186 ALA A C 1
ATOM 1420 O O . ALA A 1 186 ? -1.246 -2.007 -28.293 1.00 82.19 186 ALA A O 1
ATOM 1421 N N . PHE A 1 187 ? -1.500 0.187 -27.872 1.00 86.81 187 PHE A N 1
ATOM 1422 C CA . PHE A 1 187 ? -2.022 0.515 -29.203 1.00 86.81 187 PHE A CA 1
ATOM 1423 C C . PHE A 1 187 ? -0.964 0.366 -30.301 1.00 86.81 187 PHE A C 1
ATOM 1425 O O . PHE A 1 187 ? -1.253 -0.208 -31.349 1.00 86.81 187 PHE A O 1
ATOM 1432 N N . ARG A 1 188 ? 0.271 0.830 -30.063 1.00 87.62 188 ARG A N 1
ATOM 1433 C CA . ARG A 1 188 ? 1.377 0.694 -31.029 1.00 87.62 188 ARG A CA 1
ATOM 1434 C C . ARG A 1 188 ? 1.812 -0.758 -31.224 1.00 87.62 188 ARG A C 1
ATOM 1436 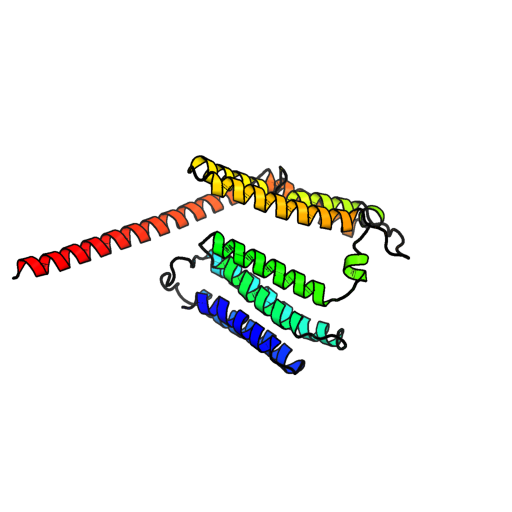O O . ARG A 1 188 ? 2.202 -1.117 -32.327 1.00 87.62 188 ARG A O 1
ATOM 1443 N N . GLY A 1 189 ? 1.706 -1.589 -30.188 1.00 83.62 189 GLY A N 1
ATOM 1444 C CA . GLY A 1 189 ? 1.954 -3.031 -30.259 1.00 83.62 189 GLY A CA 1
ATOM 1445 C C . GLY A 1 189 ? 0.841 -3.839 -30.939 1.00 83.62 189 GLY A C 1
ATOM 1446 O O . GLY A 1 189 ? 0.917 -5.061 -30.961 1.00 83.62 189 GLY A O 1
ATOM 1447 N N . GLY A 1 190 ? -0.212 -3.194 -31.462 1.00 89.50 190 GLY A N 1
ATOM 1448 C CA . GLY A 1 190 ? -1.340 -3.866 -32.120 1.00 89.50 190 GLY A CA 1
ATOM 1449 C C . GLY A 1 190 ? -2.333 -4.541 -31.161 1.00 89.50 190 GLY A C 1
ATOM 1450 O O . GLY A 1 190 ? -3.309 -5.146 -31.603 1.00 89.50 190 GLY A O 1
ATOM 1451 N N . HIS A 1 191 ? -2.143 -4.418 -29.846 1.00 86.81 191 HIS A N 1
ATOM 1452 C CA . HIS A 1 191 ? -2.981 -5.052 -28.826 1.00 86.81 191 HIS A CA 1
ATOM 1453 C C . HIS A 1 191 ? -4.201 -4.187 -28.456 1.00 86.81 191 HIS A C 1
ATOM 1455 O O . HIS A 1 191 ? -4.369 -3.773 -27.307 1.00 86.81 191 HIS A O 1
ATOM 1461 N N . LEU A 1 192 ? -5.089 -3.940 -29.428 1.00 88.94 192 LEU A N 1
ATOM 1462 C CA . LEU A 1 192 ? -6.265 -3.067 -29.269 1.00 88.94 192 LEU A CA 1
ATOM 1463 C C . LEU A 1 192 ? -7.189 -3.495 -28.124 1.00 88.94 192 LEU A C 1
ATOM 1465 O O . LEU A 1 192 ? -7.612 -2.665 -27.326 1.00 88.94 192 LEU A O 1
ATOM 1469 N N . ILE A 1 193 ? -7.468 -4.797 -28.014 1.00 87.94 193 ILE A N 1
ATOM 1470 C CA . ILE A 1 193 ? -8.360 -5.335 -26.978 1.00 87.94 193 ILE A CA 1
ATOM 1471 C C . ILE A 1 193 ? -7.792 -5.043 -25.586 1.00 87.94 193 ILE A C 1
ATOM 1473 O O . ILE A 1 193 ? -8.521 -4.570 -24.719 1.00 87.94 193 ILE A O 1
ATOM 1477 N N . ALA A 1 194 ? -6.489 -5.259 -25.380 1.00 76.12 194 ALA A N 1
ATOM 1478 C CA . ALA A 1 194 ? -5.834 -4.977 -24.105 1.00 76.12 194 ALA A CA 1
ATOM 1479 C C . ALA A 1 194 ? -5.887 -3.479 -23.761 1.00 76.12 194 ALA A C 1
ATOM 1481 O O . ALA A 1 194 ? -6.197 -3.128 -22.624 1.00 76.12 194 ALA A O 1
ATOM 1482 N N . GLY A 1 195 ? -5.664 -2.601 -24.747 1.00 82.56 195 GLY A N 1
ATOM 1483 C CA . GLY A 1 195 ? -5.801 -1.151 -24.582 1.00 82.56 195 GLY A CA 1
ATOM 1484 C C . GLY A 1 195 ? -7.224 -0.727 -24.200 1.00 82.56 195 GLY A C 1
ATOM 1485 O O . GLY A 1 195 ? -7.410 0.015 -23.238 1.00 82.56 195 GLY A O 1
ATOM 1486 N N . CYS A 1 196 ? -8.243 -1.240 -24.894 1.00 87.56 196 CYS A N 1
ATOM 1487 C CA . CYS A 1 196 ? -9.648 -0.951 -24.589 1.00 87.56 196 CYS A CA 1
ATOM 1488 C C . CYS A 1 196 ? -10.075 -1.474 -23.211 1.00 87.56 196 CYS A C 1
ATOM 1490 O O . CYS A 1 196 ? -10.764 -0.768 -22.477 1.00 87.56 196 CYS A O 1
ATOM 1492 N N . VAL A 1 197 ? -9.650 -2.686 -22.840 1.00 86.06 197 VAL A N 1
ATOM 1493 C CA . VAL A 1 197 ? -9.910 -3.253 -21.507 1.00 86.06 197 VAL A CA 1
ATOM 1494 C C . VAL A 1 197 ? -9.264 -2.389 -20.426 1.00 86.06 197 VAL A C 1
ATOM 1496 O O . VAL A 1 197 ? -9.923 -2.066 -19.441 1.00 86.06 197 VAL A O 1
ATOM 1499 N N . LEU A 1 198 ? -8.016 -1.955 -20.625 1.00 81.44 198 LEU A N 1
ATOM 1500 C CA . LEU A 1 198 ? -7.323 -1.074 -19.687 1.00 81.44 198 LEU A CA 1
ATOM 1501 C C . LEU A 1 198 ? -8.056 0.264 -19.513 1.00 81.44 198 LEU A C 1
ATOM 1503 O O . LEU A 1 198 ? -8.267 0.686 -18.380 1.00 81.44 198 LEU A O 1
ATOM 1507 N N . ILE A 1 199 ? -8.509 0.893 -20.605 1.00 86.12 199 ILE A N 1
ATOM 1508 C CA . ILE A 1 199 ? -9.333 2.115 -20.548 1.00 86.12 199 ILE A CA 1
ATOM 1509 C C . ILE A 1 199 ? -10.607 1.876 -19.738 1.00 86.12 199 ILE A C 1
ATOM 1511 O O . ILE A 1 199 ? -10.951 2.685 -18.879 1.00 86.12 199 ILE A O 1
ATOM 1515 N N . GLY A 1 200 ? -11.309 0.770 -20.000 1.00 85.62 200 GLY A N 1
ATOM 1516 C CA . GLY A 1 200 ? -12.541 0.431 -19.290 1.00 85.62 200 GLY A CA 1
ATOM 1517 C C . GLY A 1 200 ? -12.320 0.242 -17.788 1.00 85.62 200 GLY A C 1
ATOM 1518 O O . GLY A 1 200 ? -13.101 0.745 -16.981 1.00 85.62 200 GLY A O 1
ATOM 1519 N N . LEU A 1 201 ? -11.232 -0.431 -17.405 1.00 83.19 201 LEU A N 1
ATOM 1520 C CA . LEU A 1 201 ? -10.856 -0.620 -16.004 1.00 83.19 201 LEU A CA 1
ATOM 1521 C C . LEU A 1 201 ? -10.466 0.703 -15.334 1.00 83.19 201 LEU A C 1
ATOM 1523 O O . LEU A 1 201 ? -10.961 0.987 -14.244 1.00 83.19 201 LEU A O 1
ATOM 1527 N N . LEU A 1 202 ? -9.656 1.537 -15.995 1.00 81.50 202 LEU A N 1
ATOM 1528 C CA . LEU A 1 202 ? -9.298 2.870 -15.497 1.00 81.50 202 LEU A CA 1
ATOM 1529 C C . LEU A 1 202 ? -10.549 3.728 -15.285 1.00 81.50 202 LEU A C 1
ATOM 1531 O O . LEU A 1 202 ? -10.725 4.309 -14.216 1.00 81.50 202 LEU A O 1
ATOM 1535 N N . PHE A 1 203 ? -11.470 3.740 -16.253 1.00 84.62 203 PHE A N 1
ATOM 1536 C CA . PHE A 1 203 ? -12.740 4.450 -16.124 1.00 84.62 203 PHE A CA 1
ATOM 1537 C C . PHE A 1 203 ? -13.549 3.964 -14.918 1.00 84.62 203 PHE A C 1
ATOM 1539 O O . PHE A 1 203 ? -14.047 4.781 -14.147 1.00 84.62 203 PHE A O 1
ATOM 1546 N N . LEU A 1 204 ? -13.667 2.648 -14.722 1.00 81.25 204 LEU A N 1
ATOM 1547 C CA . LEU A 1 204 ? -14.433 2.076 -13.614 1.00 81.25 204 LEU A CA 1
ATOM 1548 C C . LEU A 1 204 ? -13.829 2.439 -12.251 1.00 81.25 204 LEU A C 1
ATOM 1550 O O . LEU A 1 204 ? -14.565 2.822 -11.337 1.00 81.25 204 LEU A O 1
ATOM 1554 N N . VAL A 1 205 ? -12.502 2.364 -12.124 1.00 84.56 205 VAL A N 1
ATOM 1555 C CA . VAL A 1 205 ? -11.779 2.751 -10.905 1.00 84.56 205 VAL A CA 1
ATOM 1556 C C . VAL A 1 205 ? -11.992 4.235 -10.608 1.00 84.56 205 VAL A C 1
ATOM 1558 O O . VAL A 1 205 ? -12.424 4.583 -9.505 1.00 84.56 205 VAL A O 1
ATOM 1561 N N . VAL A 1 206 ? -11.781 5.107 -11.598 1.00 83.56 206 VAL A N 1
ATOM 1562 C CA . VAL A 1 206 ? -11.979 6.555 -11.446 1.00 83.56 206 VAL A CA 1
ATOM 1563 C C . VAL A 1 206 ? -13.433 6.868 -11.101 1.00 83.56 206 VAL A C 1
ATOM 1565 O O . VAL A 1 206 ? -13.681 7.598 -10.146 1.00 83.56 206 VAL A O 1
ATOM 1568 N N . ALA A 1 207 ? -14.409 6.274 -11.789 1.00 82.56 207 ALA A N 1
ATOM 1569 C CA . ALA A 1 207 ? -15.830 6.488 -11.516 1.00 82.56 207 ALA A CA 1
ATOM 1570 C C . ALA A 1 207 ? -16.219 6.070 -10.084 1.00 82.56 207 ALA A C 1
ATOM 1572 O O . ALA A 1 207 ? -16.914 6.813 -9.381 1.00 82.56 207 ALA A O 1
ATOM 1573 N N . GLY A 1 208 ? -15.731 4.915 -9.618 1.00 80.62 208 GLY A N 1
ATOM 1574 C CA . GLY A 1 208 ? -15.946 4.446 -8.246 1.00 80.62 208 GLY A CA 1
ATOM 1575 C C . GLY A 1 208 ? -15.339 5.384 -7.196 1.00 80.62 208 GLY A C 1
ATOM 1576 O O . GLY A 1 208 ? -15.972 5.688 -6.174 1.00 80.62 208 GLY A O 1
ATOM 1577 N N . MET A 1 209 ? -14.138 5.901 -7.463 1.00 83.88 209 MET A N 1
ATOM 1578 C CA . MET A 1 209 ? -13.477 6.867 -6.589 1.00 83.88 209 MET A CA 1
ATOM 1579 C C . MET A 1 209 ? -14.173 8.235 -6.605 1.00 83.88 209 MET A C 1
ATOM 1581 O O . MET A 1 209 ? -14.414 8.774 -5.527 1.00 83.88 209 MET A O 1
ATOM 1585 N N . VAL A 1 210 ? -14.590 8.761 -7.768 1.00 85.38 210 VAL A N 1
ATOM 1586 C CA . VAL A 1 210 ? -15.355 10.022 -7.887 1.00 85.38 210 VAL A CA 1
ATOM 1587 C C . VAL A 1 210 ? -16.608 9.968 -7.022 1.00 85.38 210 VAL A C 1
ATOM 1589 O O . VAL A 1 210 ? -16.853 10.881 -6.237 1.00 85.38 210 VAL A O 1
ATOM 1592 N N . ALA A 1 211 ? -17.384 8.882 -7.100 1.00 83.06 211 ALA A N 1
ATOM 1593 C CA . ALA A 1 211 ? -18.587 8.732 -6.284 1.00 83.06 211 ALA A CA 1
ATOM 1594 C C . ALA A 1 211 ? -18.275 8.788 -4.778 1.00 83.06 211 ALA A C 1
ATOM 1596 O O . ALA A 1 211 ? -19.055 9.322 -3.989 1.00 83.06 211 ALA A O 1
ATOM 1597 N N . THR A 1 212 ? -17.128 8.251 -4.368 1.00 82.38 212 THR A N 1
ATOM 1598 C CA . THR A 1 212 ? -16.667 8.278 -2.975 1.00 82.38 212 THR A CA 1
ATOM 1599 C C . THR A 1 212 ? -16.196 9.671 -2.567 1.00 82.38 212 THR A C 1
ATOM 1601 O O . THR A 1 212 ? -16.631 10.174 -1.534 1.00 82.38 212 THR A O 1
ATOM 1604 N N . VAL A 1 213 ? -15.397 10.336 -3.403 1.00 85.94 213 VAL A N 1
ATOM 1605 C CA . VAL A 1 213 ? -14.921 11.704 -3.169 1.00 85.94 213 VAL A CA 1
ATOM 1606 C C . VAL A 1 213 ? -16.089 12.674 -3.074 1.00 85.94 213 VAL A C 1
ATOM 1608 O O . VAL A 1 213 ? -16.146 13.422 -2.108 1.00 85.94 213 VAL A O 1
ATOM 1611 N N . LEU A 1 214 ? -17.060 12.611 -3.991 1.00 85.69 214 LEU A N 1
ATOM 1612 C CA . LEU A 1 214 ? -18.257 13.457 -3.962 1.00 85.69 214 LEU A CA 1
ATOM 1613 C C . LEU A 1 214 ? -19.097 13.234 -2.703 1.00 85.69 214 LEU A C 1
ATOM 1615 O O . LEU A 1 214 ? -19.595 14.195 -2.118 1.00 85.69 214 LEU A O 1
ATOM 1619 N N . ARG A 1 215 ? -19.233 11.982 -2.245 1.00 82.88 215 ARG A N 1
ATOM 1620 C CA . ARG A 1 215 ? -19.894 11.690 -0.964 1.00 82.88 215 ARG A CA 1
ATOM 1621 C C . ARG A 1 215 ? -19.142 12.324 0.207 1.00 82.88 215 ARG A C 1
ATOM 1623 O O . ARG A 1 215 ? -19.782 12.907 1.078 1.00 82.88 215 ARG A O 1
ATOM 1630 N N . CYS A 1 216 ? -17.813 12.276 0.215 1.00 82.69 216 CYS A N 1
ATOM 1631 C CA . CYS A 1 216 ? -17.020 12.873 1.287 1.00 82.69 216 CYS A CA 1
ATOM 1632 C C . CYS A 1 216 ? -17.014 14.417 1.242 1.00 82.69 216 CYS A C 1
ATOM 1634 O O . CYS A 1 216 ? -17.148 15.098 2.257 1.00 82.69 216 CYS A O 1
ATOM 1636 N N . THR A 1 217 ? -16.909 15.018 0.060 1.00 86.38 217 THR A N 1
ATOM 1637 C CA . THR A 1 217 ? -16.739 16.472 -0.086 1.00 86.38 217 THR A CA 1
ATOM 1638 C C . THR A 1 217 ? -18.065 17.219 -0.073 1.00 86.38 217 THR A C 1
ATOM 1640 O O . THR A 1 217 ? -18.198 18.211 0.646 1.00 86.38 217 THR A O 1
ATOM 1643 N N . CYS A 1 218 ? -19.048 16.717 -0.822 1.00 84.56 218 CYS A N 1
ATOM 1644 C CA . CYS A 1 218 ? -20.351 17.342 -1.050 1.00 84.56 218 CYS A CA 1
ATOM 1645 C C . CYS A 1 218 ? -21.496 16.669 -0.279 1.00 84.56 218 CYS A C 1
ATOM 1647 O O . CYS A 1 218 ? -22.640 17.110 -0.387 1.00 84.56 218 CYS A O 1
ATOM 1649 N N . GLY A 1 219 ? -21.219 15.604 0.477 1.00 81.94 219 GLY A N 1
ATOM 1650 C CA . GLY A 1 219 ? -22.229 14.917 1.277 1.00 81.94 219 GLY A CA 1
ATOM 1651 C C . GLY A 1 219 ? -22.829 15.774 2.402 1.00 81.94 219 GLY A C 1
ATOM 1652 O O . GLY A 1 219 ? -22.328 16.856 2.718 1.00 81.94 219 GLY A O 1
ATOM 1653 N N . PRO A 1 220 ? -23.916 15.294 3.026 1.00 77.50 220 PRO A N 1
ATOM 1654 C CA . PRO A 1 220 ? -24.581 15.998 4.117 1.00 77.50 220 PRO A CA 1
ATOM 1655 C C . PRO A 1 220 ? -23.653 16.159 5.327 1.00 77.50 220 PRO A C 1
ATOM 1657 O O . PRO A 1 220 ? -22.876 15.264 5.650 1.00 77.50 220 PRO A O 1
ATOM 1660 N N . GLN A 1 221 ? -23.737 17.304 6.004 1.00 70.94 221 GLN A N 1
ATOM 1661 C CA . GLN A 1 221 ? -22.938 17.580 7.197 1.00 70.94 221 GLN A CA 1
ATOM 1662 C C . GLN A 1 221 ? -23.415 16.721 8.385 1.00 70.94 221 GLN A C 1
ATOM 1664 O O . GLN A 1 221 ? -24.625 16.575 8.578 1.00 70.94 221 GLN A O 1
ATOM 1669 N N . PRO A 1 222 ? -22.503 16.200 9.223 1.00 67.62 222 PRO A N 1
ATOM 1670 C CA . PRO A 1 222 ? -22.880 15.506 10.450 1.00 67.62 222 PRO A CA 1
ATOM 1671 C C . PRO A 1 222 ? -23.571 16.472 11.425 1.00 67.62 222 PRO A C 1
ATOM 1673 O O . PRO A 1 222 ? -23.083 17.580 11.665 1.00 67.62 222 PRO A O 1
ATOM 1676 N N . SER A 1 223 ? -24.693 16.054 12.017 1.00 57.09 223 SER A N 1
ATOM 1677 C CA . SER A 1 223 ? -25.451 16.856 12.986 1.00 57.09 223 SER A CA 1
ATOM 1678 C C . SER A 1 223 ? -24.574 17.259 14.181 1.00 57.09 223 SER A C 1
ATOM 1680 O O . SER A 1 223 ? -24.079 16.386 14.896 1.00 57.09 223 SER A O 1
ATOM 1682 N N . GLY A 1 224 ? -24.394 18.566 14.404 1.00 61.84 224 GLY A N 1
ATOM 1683 C CA . GLY A 1 224 ? -23.575 19.119 15.494 1.00 61.84 224 GLY A CA 1
ATOM 1684 C C . GLY A 1 224 ? -22.146 19.528 15.108 1.00 61.84 224 GLY A C 1
ATOM 1685 O O . GLY A 1 224 ? -21.405 19.995 15.969 1.00 61.84 224 GLY A O 1
ATOM 1686 N N . SER A 1 225 ? -21.751 19.388 13.837 1.00 60.84 225 SER A N 1
ATOM 1687 C CA . SER A 1 225 ? -20.471 19.902 13.328 1.00 60.84 225 SER A CA 1
ATOM 1688 C C . SER A 1 225 ? -20.562 21.407 13.064 1.00 60.84 225 SER A C 1
ATOM 1690 O O . SER A 1 225 ? -21.270 21.834 12.153 1.00 60.84 225 SER A O 1
ATOM 1692 N N . THR A 1 226 ? -19.845 22.222 13.837 1.00 57.41 226 THR A N 1
ATOM 1693 C CA . THR A 1 226 ? -19.619 23.636 13.507 1.00 57.41 226 THR A CA 1
ATOM 1694 C C . THR A 1 226 ? -18.391 23.751 12.608 1.00 57.41 226 THR A C 1
ATOM 1696 O O . THR A 1 226 ? -17.390 23.070 12.829 1.00 57.41 226 THR A O 1
ATOM 1699 N N . ALA A 1 227 ? -18.463 24.593 11.571 1.00 59.50 227 ALA A N 1
ATOM 1700 C CA . ALA A 1 227 ? -17.319 24.862 10.704 1.00 59.50 227 ALA A CA 1
ATOM 1701 C C . ALA A 1 227 ? -16.181 25.442 11.555 1.00 59.50 227 ALA A C 1
ATOM 1703 O O . ALA A 1 227 ? -16.262 26.569 12.049 1.00 59.50 227 ALA A O 1
ATOM 1704 N N . LYS A 1 228 ? -15.145 24.637 11.787 1.00 62.59 228 LYS A N 1
ATOM 1705 C CA . LYS A 1 228 ? -13.981 25.043 12.567 1.00 62.59 228 LYS A CA 1
ATOM 1706 C C . LYS A 1 228 ? -13.024 25.743 11.607 1.00 62.59 228 LYS A C 1
ATOM 1708 O O . LYS A 1 228 ? -12.653 25.170 10.588 1.00 62.59 228 LYS A O 1
ATOM 1713 N N . GLY A 1 229 ? -12.654 26.987 11.903 1.00 62.78 229 GLY A N 1
ATOM 1714 C CA . GLY A 1 229 ? -11.699 27.725 11.078 1.00 62.78 229 GLY A CA 1
ATOM 1715 C C . GLY A 1 229 ? -10.359 26.991 11.011 1.00 62.78 229 GLY A C 1
ATOM 1716 O O . GLY A 1 229 ? -9.760 26.718 12.047 1.00 62.78 229 GLY A O 1
ATOM 1717 N N . GLU A 1 230 ? -9.905 26.670 9.798 1.00 73.25 230 GLU A N 1
ATOM 1718 C CA . GLU A 1 230 ? -8.642 25.957 9.570 1.00 73.25 230 GLU A CA 1
ATOM 1719 C C . GLU A 1 230 ? -7.453 26.868 9.882 1.00 73.25 230 GLU A C 1
ATOM 1721 O O . GLU A 1 230 ? -7.394 28.002 9.394 1.00 73.25 230 GLU A O 1
ATOM 1726 N N . SER A 1 231 ? -6.488 26.381 10.657 1.00 79.81 231 SER A N 1
ATOM 1727 C CA . SER A 1 231 ? -5.286 27.143 11.007 1.00 79.81 231 SER A CA 1
ATOM 1728 C C . SER A 1 231 ? -4.260 27.152 9.865 1.00 79.81 231 SER A C 1
ATOM 1730 O O . SER A 1 231 ? -4.243 26.269 9.007 1.00 79.81 231 SER A O 1
ATOM 1732 N N . ALA A 1 232 ? -3.351 28.134 9.847 1.00 77.38 232 ALA A N 1
ATOM 1733 C CA . ALA A 1 232 ? -2.276 28.185 8.847 1.00 77.38 232 ALA A CA 1
ATOM 1734 C C . ALA A 1 232 ? -1.364 26.940 8.891 1.00 77.38 232 ALA A C 1
ATOM 1736 O O . ALA A 1 232 ? -0.883 26.498 7.849 1.00 77.38 232 ALA A O 1
ATOM 1737 N N . GLY A 1 233 ? -1.185 26.344 10.077 1.00 77.56 233 GLY A N 1
ATOM 1738 C CA . GLY A 1 233 ? -0.404 25.120 10.271 1.00 77.56 233 GLY A CA 1
ATOM 1739 C C . GLY A 1 233 ? -1.033 23.869 9.650 1.00 77.56 233 GLY A C 1
ATOM 1740 O O . GLY A 1 233 ? -0.306 22.952 9.287 1.00 77.56 233 GLY A O 1
ATOM 1741 N N . GLU A 1 234 ? -2.355 23.842 9.467 1.00 71.56 234 GLU A N 1
ATOM 1742 C CA . GLU A 1 234 ? -3.059 22.748 8.778 1.00 71.56 234 GLU A CA 1
ATOM 1743 C C . GLU A 1 234 ? -3.041 22.940 7.253 1.00 71.56 234 GLU A C 1
ATOM 1745 O O . GLU A 1 234 ? -2.898 21.979 6.500 1.00 71.56 234 GLU A O 1
ATOM 1750 N N . ARG A 1 235 ? -3.121 24.192 6.781 1.00 80.44 235 ARG A N 1
ATOM 1751 C CA . ARG A 1 235 ? -3.160 24.524 5.344 1.00 80.44 235 ARG A CA 1
ATOM 1752 C C . ARG A 1 235 ? -1.808 24.353 4.657 1.00 80.44 235 ARG A C 1
ATOM 1754 O O . ARG A 1 235 ? -1.741 23.848 3.537 1.00 80.44 235 ARG A O 1
ATOM 1761 N N . LEU A 1 236 ? -0.739 24.800 5.317 1.00 84.38 236 LEU A N 1
ATOM 1762 C CA . LEU A 1 236 ? 0.606 24.838 4.747 1.00 84.38 236 LEU A CA 1
ATOM 1763 C C . LEU A 1 236 ? 1.113 23.462 4.269 1.00 84.38 236 LEU A C 1
ATOM 1765 O O . LEU A 1 236 ? 1.555 23.391 3.123 1.00 84.38 236 LEU A O 1
ATOM 1769 N N . PRO A 1 237 ? 1.026 22.366 5.053 1.00 82.56 237 PRO A N 1
ATOM 1770 C CA . PRO A 1 237 ? 1.497 21.061 4.594 1.00 82.56 237 PRO A CA 1
ATOM 1771 C C . PRO A 1 237 ? 0.673 20.507 3.424 1.00 82.56 237 PRO A C 1
ATOM 1773 O O . PRO A 1 237 ? 1.251 19.913 2.518 1.00 82.56 237 PRO A O 1
ATOM 1776 N N . VAL A 1 238 ? -0.648 20.736 3.388 1.00 81.62 238 VAL A N 1
ATOM 1777 C CA . VAL A 1 238 ? -1.514 20.281 2.282 1.00 81.62 238 VAL A CA 1
ATOM 1778 C C . VAL A 1 238 ? -1.156 21.001 0.981 1.00 81.62 238 VAL A C 1
ATOM 1780 O O . VAL A 1 238 ? -0.964 20.359 -0.051 1.00 81.62 238 VAL A O 1
ATOM 1783 N N . LEU A 1 239 ? -1.018 22.328 1.030 1.00 84.50 239 LEU A N 1
ATOM 1784 C CA . LEU A 1 239 ? -0.635 23.123 -0.138 1.00 84.50 239 LEU A CA 1
ATOM 1785 C C . LEU A 1 239 ? 0.786 22.797 -0.603 1.00 84.50 239 LEU A C 1
ATOM 1787 O O . LEU A 1 239 ? 1.001 22.621 -1.799 1.00 84.50 239 LEU A O 1
ATOM 1791 N N . ALA A 1 240 ? 1.738 22.664 0.324 1.00 86.50 240 ALA A N 1
ATOM 1792 C CA . ALA A 1 240 ? 3.110 22.288 -0.003 1.00 86.50 240 ALA A CA 1
ATOM 1793 C C . ALA A 1 240 ? 3.173 20.911 -0.682 1.00 86.50 240 ALA A C 1
ATOM 1795 O O . ALA A 1 240 ? 3.853 20.765 -1.695 1.00 86.50 240 ALA A O 1
ATOM 1796 N N . ALA A 1 241 ? 2.426 19.924 -0.177 1.00 84.00 241 ALA A N 1
ATOM 1797 C CA . ALA A 1 241 ? 2.362 18.593 -0.773 1.00 84.00 241 ALA A CA 1
ATOM 1798 C C . ALA A 1 241 ? 1.743 18.612 -2.180 1.00 84.00 241 ALA A C 1
ATOM 1800 O O . ALA A 1 241 ? 2.277 17.974 -3.084 1.00 84.00 241 ALA A O 1
ATOM 1801 N N . LEU A 1 242 ? 0.658 19.368 -2.390 1.00 83.81 242 LEU A N 1
ATOM 1802 C CA . LEU A 1 242 ? 0.019 19.500 -3.705 1.00 83.81 242 LEU A CA 1
ATOM 1803 C C . LEU A 1 242 ? 0.922 20.198 -4.718 1.00 83.81 242 LEU A C 1
ATOM 1805 O O . LEU A 1 242 ? 1.082 19.707 -5.833 1.00 83.81 242 LEU A O 1
ATOM 1809 N N . LEU A 1 243 ? 1.536 21.317 -4.330 1.00 85.88 243 LEU A N 1
ATOM 1810 C CA . LEU A 1 243 ? 2.459 22.050 -5.194 1.00 85.88 243 LEU A CA 1
ATOM 1811 C C . LEU A 1 243 ? 3.671 21.194 -5.553 1.00 85.88 243 LEU A C 1
ATOM 1813 O O . LEU A 1 243 ? 4.059 21.169 -6.716 1.00 85.88 243 LEU A O 1
ATOM 1817 N N . LEU A 1 244 ? 4.230 20.453 -4.591 1.00 84.88 244 LEU A N 1
ATOM 1818 C CA . LEU A 1 244 ? 5.332 19.531 -4.848 1.00 84.88 244 LEU A CA 1
ATOM 1819 C C . LEU A 1 244 ? 4.913 18.399 -5.793 1.00 84.88 244 LEU A C 1
ATOM 1821 O O . LEU A 1 244 ? 5.640 18.098 -6.734 1.00 84.88 244 LEU A O 1
ATOM 1825 N N . ALA A 1 245 ? 3.742 17.794 -5.579 1.00 80.81 245 ALA A N 1
ATOM 1826 C CA . ALA A 1 245 ? 3.247 16.713 -6.427 1.00 80.81 245 ALA A CA 1
ATOM 1827 C C . ALA A 1 245 ? 3.011 17.176 -7.875 1.00 80.81 245 ALA A C 1
ATOM 1829 O O . ALA A 1 245 ? 3.432 16.497 -8.809 1.00 80.81 245 ALA A O 1
ATOM 1830 N N . ILE A 1 246 ? 2.402 18.351 -8.062 1.00 81.56 246 ILE A N 1
ATOM 1831 C CA . ILE A 1 246 ? 2.190 18.957 -9.384 1.00 81.56 246 ILE A CA 1
ATOM 1832 C C . ILE A 1 246 ? 3.533 19.346 -10.015 1.00 81.56 246 ILE A C 1
ATOM 1834 O O . ILE A 1 246 ? 3.769 19.053 -11.185 1.00 81.56 246 ILE A O 1
ATOM 1838 N N . ALA A 1 247 ? 4.442 19.962 -9.251 1.00 82.88 247 ALA A N 1
ATOM 1839 C CA . ALA A 1 247 ? 5.765 20.337 -9.741 1.00 82.88 247 ALA A CA 1
ATOM 1840 C C . ALA A 1 247 ? 6.545 19.114 -10.238 1.00 82.88 247 ALA A C 1
ATOM 1842 O O . ALA A 1 247 ? 7.085 19.164 -11.337 1.00 82.88 247 ALA A O 1
ATOM 1843 N N . LEU A 1 248 ? 6.539 18.009 -9.485 1.00 76.81 248 LEU A N 1
ATOM 1844 C CA . LEU A 1 248 ? 7.167 16.749 -9.893 1.00 76.81 248 LEU A CA 1
ATOM 1845 C C . LEU A 1 248 ? 6.460 16.087 -11.086 1.00 76.81 248 LEU A C 1
ATOM 1847 O O . LEU A 1 248 ? 7.121 15.436 -11.893 1.00 76.81 248 LEU A O 1
ATOM 1851 N N . GLY A 1 249 ? 5.139 16.257 -11.209 1.00 73.12 249 GLY A N 1
ATOM 1852 C CA . GLY A 1 249 ? 4.354 15.750 -12.335 1.00 73.12 249 GLY A CA 1
ATOM 1853 C C . GLY A 1 249 ? 4.657 16.460 -13.658 1.00 73.12 249 GLY A C 1
ATOM 1854 O O . GLY A 1 249 ? 4.777 15.802 -14.687 1.00 73.12 249 GLY A O 1
ATOM 1855 N N . PHE A 1 250 ? 4.824 17.788 -13.642 1.00 76.75 250 PHE A N 1
ATOM 1856 C CA . PHE A 1 250 ? 5.195 18.566 -14.835 1.00 76.75 250 PHE A CA 1
ATOM 1857 C C . PHE A 1 250 ? 6.702 18.571 -15.106 1.00 76.75 250 PHE A C 1
ATOM 1859 O O . PHE A 1 250 ? 7.122 18.553 -16.260 1.00 76.75 250 PHE A O 1
ATOM 1866 N N . HIS A 1 251 ? 7.512 18.619 -14.049 1.00 77.56 251 HIS A N 1
ATOM 1867 C CA . HIS A 1 251 ? 8.965 18.693 -14.121 1.00 77.56 251 HIS A CA 1
ATOM 1868 C C . HIS A 1 251 ? 9.567 17.554 -13.311 1.00 77.56 251 HIS A C 1
ATOM 1870 O O . HIS A 1 251 ? 9.831 17.680 -12.115 1.00 77.56 251 HIS A O 1
ATOM 1876 N N . THR A 1 252 ? 9.841 16.441 -13.986 1.00 69.38 252 THR A N 1
ATOM 1877 C CA . THR A 1 252 ? 10.727 15.423 -13.425 1.00 69.38 252 THR A CA 1
ATOM 1878 C C . THR A 1 252 ? 12.130 16.028 -13.318 1.00 69.38 252 THR A C 1
ATOM 1880 O O . THR A 1 252 ? 12.694 16.417 -14.344 1.00 69.38 252 THR A O 1
ATOM 1883 N N . PRO A 1 253 ? 12.705 16.164 -12.109 1.00 78.44 253 PRO A N 1
ATOM 1884 C CA . PRO A 1 253 ? 14.019 16.769 -11.961 1.00 78.44 253 PRO A CA 1
ATOM 1885 C C . PRO A 1 253 ? 15.070 16.009 -12.786 1.00 78.44 253 PRO A C 1
ATOM 1887 O O . PRO A 1 253 ? 15.005 14.778 -12.839 1.00 78.44 253 PRO A O 1
ATOM 1890 N N . PRO A 1 254 ? 16.078 16.682 -13.371 1.00 75.19 254 PRO A N 1
ATOM 1891 C CA . PRO A 1 254 ? 17.069 16.026 -14.229 1.00 75.19 254 PRO A CA 1
ATOM 1892 C C . PRO A 1 254 ? 17.787 14.855 -13.550 1.00 75.19 254 PRO A C 1
ATOM 1894 O O . PRO A 1 254 ? 18.066 13.848 -14.190 1.00 75.19 254 PRO A O 1
ATOM 1897 N N . PHE A 1 255 ? 18.024 14.948 -12.237 1.00 75.12 255 PHE A N 1
ATOM 1898 C CA . PHE A 1 255 ? 18.633 13.861 -11.469 1.00 75.12 255 PHE A CA 1
ATOM 1899 C C . PHE A 1 255 ? 17.731 12.619 -11.353 1.00 75.12 255 PHE A C 1
ATOM 1901 O O . PHE A 1 255 ? 18.230 11.508 -11.235 1.00 75.12 255 PHE A O 1
ATOM 1908 N N . VAL A 1 256 ? 16.405 12.787 -11.388 1.00 70.75 256 VAL A N 1
ATOM 1909 C CA . VAL A 1 256 ? 15.457 11.665 -11.384 1.00 70.75 256 VAL A CA 1
ATOM 1910 C C . VAL A 1 256 ? 15.441 11.003 -12.757 1.00 70.75 256 VAL A C 1
ATOM 1912 O O . VAL A 1 256 ? 15.446 9.779 -12.840 1.00 70.75 256 VAL A O 1
ATOM 1915 N N . ALA A 1 257 ? 15.478 11.793 -13.833 1.00 69.12 257 ALA A N 1
ATOM 1916 C CA . ALA A 1 257 ? 15.546 11.267 -15.194 1.00 69.12 257 ALA A CA 1
ATOM 1917 C C . ALA A 1 257 ? 16.820 10.436 -15.420 1.00 69.12 257 ALA A C 1
ATOM 1919 O O . ALA A 1 257 ? 16.733 9.311 -15.910 1.00 69.12 257 ALA A O 1
ATOM 1920 N N . THR A 1 258 ? 17.982 10.925 -14.971 1.00 73.81 258 THR A N 1
ATOM 1921 C CA . THR A 1 258 ? 19.241 10.169 -15.075 1.00 73.81 258 THR A CA 1
ATOM 1922 C C . THR A 1 258 ? 19.212 8.879 -14.255 1.00 73.81 258 THR A C 1
ATOM 1924 O O . THR A 1 258 ? 19.734 7.861 -14.706 1.00 73.81 258 THR A O 1
ATOM 1927 N N . TRP A 1 259 ? 18.562 8.871 -13.087 1.00 70.62 259 TRP A N 1
ATOM 1928 C CA . TRP A 1 259 ? 18.364 7.642 -12.311 1.00 70.62 259 TRP A CA 1
ATOM 1929 C C . TRP A 1 259 ? 17.439 6.649 -13.018 1.00 70.62 259 TRP A C 1
ATOM 1931 O O . TRP A 1 259 ? 17.740 5.457 -13.047 1.00 70.62 259 TRP A O 1
ATOM 1941 N N . ILE A 1 260 ? 16.340 7.116 -13.619 1.00 67.94 260 ILE A N 1
ATOM 1942 C CA . ILE A 1 260 ? 15.424 6.258 -14.385 1.00 67.94 260 ILE A CA 1
ATOM 1943 C C . ILE A 1 260 ? 16.158 5.629 -15.575 1.00 67.94 260 ILE A C 1
ATOM 1945 O O . ILE A 1 260 ? 16.066 4.418 -15.774 1.00 67.94 260 ILE A O 1
ATOM 1949 N N . GLU A 1 261 ? 16.931 6.412 -16.329 1.00 71.19 261 GLU A N 1
ATOM 1950 C CA . GLU A 1 261 ? 17.724 5.906 -17.456 1.00 71.19 261 GLU A CA 1
ATOM 1951 C C . GLU A 1 261 ? 18.757 4.864 -17.011 1.00 71.19 261 GLU A C 1
ATOM 1953 O O . GLU A 1 261 ? 18.887 3.811 -17.641 1.00 71.19 261 GLU A O 1
ATOM 1958 N N . GLN A 1 262 ? 19.442 5.095 -15.888 1.00 70.12 262 GLN A N 1
ATOM 1959 C CA . GLN A 1 262 ? 20.361 4.113 -15.307 1.00 70.12 262 GLN A CA 1
ATOM 1960 C C . GLN A 1 262 ? 19.643 2.810 -14.936 1.00 70.12 262 GLN A C 1
ATOM 1962 O O . GLN A 1 262 ? 20.129 1.730 -15.275 1.00 70.12 262 GLN A O 1
ATOM 1967 N N . VAL A 1 263 ? 18.465 2.887 -14.309 1.00 64.31 263 VAL A N 1
ATOM 1968 C CA . VAL A 1 263 ? 17.662 1.706 -13.949 1.00 64.31 263 VAL A CA 1
ATOM 1969 C C . VAL A 1 263 ? 17.223 0.933 -15.193 1.00 64.31 263 VAL A C 1
ATOM 1971 O O . VAL A 1 263 ? 17.381 -0.286 -15.240 1.00 64.31 263 VAL A O 1
ATOM 1974 N N . VAL A 1 264 ? 16.720 1.614 -16.227 1.00 64.94 264 VAL A N 1
ATOM 1975 C CA . VAL A 1 264 ? 16.289 0.967 -17.481 1.00 64.94 264 VAL A CA 1
ATOM 1976 C C . VAL A 1 264 ? 17.469 0.301 -18.196 1.00 64.94 264 VAL A C 1
ATOM 1978 O O . VAL A 1 264 ? 17.336 -0.815 -18.704 1.00 64.94 264 VAL A O 1
ATOM 1981 N N . THR A 1 265 ? 18.643 0.931 -18.190 1.00 65.69 265 THR A N 1
ATOM 1982 C CA . THR A 1 265 ? 19.856 0.392 -18.826 1.00 65.69 265 THR A CA 1
ATOM 1983 C C . THR A 1 265 ? 20.385 -0.839 -18.084 1.00 65.69 265 THR A C 1
ATOM 1985 O O . THR A 1 265 ? 20.731 -1.846 -18.703 1.00 65.69 265 THR A O 1
ATOM 1988 N N . VAL A 1 266 ? 20.386 -0.817 -16.748 1.00 64.69 266 VAL A N 1
ATOM 1989 C CA . VAL A 1 266 ? 20.762 -1.980 -15.925 1.00 64.69 266 VAL A CA 1
ATOM 1990 C C . VAL A 1 266 ? 19.751 -3.117 -16.089 1.00 64.69 266 VAL A C 1
ATOM 1992 O O . VAL A 1 266 ? 20.132 -4.283 -16.190 1.00 64.69 266 VAL A O 1
ATOM 1995 N N . ARG A 1 267 ? 18.455 -2.801 -16.182 1.00 61.34 267 ARG A N 1
ATOM 1996 C CA . ARG A 1 267 ? 17.410 -3.823 -16.303 1.00 61.34 267 ARG A CA 1
ATOM 1997 C C . ARG A 1 267 ? 17.408 -4.490 -17.679 1.00 61.34 267 ARG A C 1
ATOM 1999 O O . ARG A 1 267 ? 17.401 -5.716 -17.748 1.00 61.34 267 ARG A O 1
ATOM 2006 N N . SER A 1 268 ? 17.511 -3.713 -18.755 1.00 60.47 268 SER A N 1
ATOM 2007 C CA . SER A 1 268 ? 17.576 -4.234 -20.131 1.00 60.47 268 SER A CA 1
ATOM 2008 C C . SER A 1 268 ? 18.841 -5.054 -20.395 1.00 60.47 268 SER A C 1
ATOM 2010 O O . SER A 1 268 ? 18.774 -6.115 -21.014 1.00 60.47 268 SER A O 1
ATOM 2012 N N . SER A 1 269 ? 19.990 -4.628 -19.862 1.00 55.81 269 SER A N 1
ATOM 2013 C CA . SER A 1 269 ? 21.231 -5.405 -19.952 1.00 55.81 269 SER A CA 1
ATOM 2014 C C . SER A 1 269 ? 21.157 -6.719 -19.164 1.00 55.81 269 SER A C 1
ATOM 2016 O O . SER A 1 269 ? 21.646 -7.738 -19.649 1.00 55.81 269 SER A O 1
ATOM 2018 N N . SER A 1 270 ? 20.469 -6.753 -18.015 1.00 53.88 270 SER A N 1
ATOM 2019 C CA . SER A 1 270 ? 20.245 -7.996 -17.257 1.00 53.88 270 SER A CA 1
ATOM 2020 C C . SER A 1 270 ? 19.381 -9.019 -18.016 1.00 53.88 270 SER A C 1
ATOM 2022 O O . SER A 1 270 ? 19.661 -10.218 -17.979 1.00 53.88 270 SER A O 1
ATOM 2024 N N . GLU A 1 271 ? 18.376 -8.557 -18.767 1.00 55.88 271 GLU A N 1
ATOM 2025 C CA . GLU A 1 271 ? 17.517 -9.413 -19.598 1.00 55.88 271 GLU A CA 1
ATOM 2026 C C . GLU A 1 271 ? 18.240 -9.922 -20.851 1.00 55.88 271 GLU A C 1
ATOM 2028 O O . GLU A 1 271 ? 18.080 -11.087 -21.227 1.00 55.88 271 GLU A O 1
ATOM 2033 N N . LEU A 1 272 ? 19.099 -9.096 -21.459 1.00 55.34 272 LEU A N 1
ATOM 2034 C CA . LEU A 1 272 ? 19.956 -9.494 -22.581 1.00 55.34 272 LEU A CA 1
ATOM 2035 C C . LEU A 1 272 ? 21.020 -10.517 -22.163 1.00 55.34 272 LEU A C 1
ATOM 2037 O O . LEU A 1 272 ? 21.265 -11.477 -22.888 1.00 55.34 272 LEU A O 1
ATOM 2041 N N . VAL A 1 273 ? 21.619 -10.368 -20.980 1.00 56.81 273 VAL A N 1
ATOM 2042 C CA . VAL A 1 273 ? 22.591 -11.339 -20.450 1.00 56.81 273 VAL A CA 1
ATOM 2043 C C . VAL A 1 273 ? 21.914 -12.670 -20.113 1.00 56.81 273 VAL A C 1
ATOM 2045 O O . VAL A 1 273 ? 22.456 -13.727 -20.435 1.00 56.81 273 VAL A O 1
ATOM 2048 N N . HIS A 1 274 ? 20.710 -12.652 -19.531 1.00 55.75 274 HIS A N 1
ATOM 2049 C CA . HIS A 1 274 ? 19.961 -13.882 -19.261 1.00 55.75 274 HIS A CA 1
ATOM 2050 C C . HIS A 1 274 ? 19.501 -14.603 -20.535 1.00 55.75 274 HIS A C 1
ATOM 2052 O O . HIS A 1 274 ? 19.607 -15.828 -20.606 1.00 55.75 274 HIS A O 1
ATOM 2058 N N . SER A 1 275 ? 19.036 -13.870 -21.550 1.00 53.50 275 SER A N 1
ATOM 2059 C CA . SER A 1 275 ? 18.636 -14.452 -22.839 1.00 53.50 275 SER A CA 1
ATOM 2060 C C . SER A 1 275 ? 19.839 -14.951 -23.648 1.00 53.50 275 SER A C 1
ATOM 2062 O O . SER A 1 275 ? 19.795 -16.064 -24.169 1.00 53.50 275 SER A O 1
ATOM 2064 N N . ALA A 1 276 ? 20.956 -14.219 -23.666 1.00 51.97 276 ALA A N 1
ATOM 2065 C CA . ALA A 1 276 ? 22.201 -14.684 -24.279 1.00 51.97 276 ALA A CA 1
ATOM 2066 C C . ALA A 1 276 ? 22.773 -15.923 -23.566 1.00 51.97 276 ALA A C 1
ATOM 2068 O O . ALA A 1 276 ? 23.193 -16.871 -24.227 1.00 51.97 276 ALA A O 1
ATOM 2069 N N . GLY A 1 277 ? 22.738 -15.964 -22.230 1.00 52.88 277 GLY A N 1
ATOM 2070 C CA . GLY A 1 277 ? 23.166 -17.127 -21.447 1.00 52.88 277 GLY A CA 1
ATOM 2071 C C . GLY A 1 277 ? 22.304 -18.370 -21.693 1.00 52.88 277 GLY A C 1
ATOM 2072 O O . GLY A 1 277 ? 22.841 -19.471 -21.817 1.00 52.88 277 GLY A O 1
ATOM 2073 N N . ALA A 1 278 ? 20.985 -18.200 -21.836 1.00 54.91 278 ALA A N 1
ATOM 2074 C CA . ALA A 1 278 ? 20.072 -19.287 -22.187 1.00 54.91 278 ALA A CA 1
ATOM 2075 C C . ALA A 1 278 ? 20.344 -19.829 -23.601 1.00 54.91 278 ALA A C 1
ATOM 2077 O O . ALA A 1 278 ? 20.431 -21.041 -23.780 1.00 54.91 278 ALA A O 1
ATOM 2078 N N . VAL A 1 279 ? 20.575 -18.950 -24.583 1.00 58.84 279 VAL A N 1
ATOM 2079 C CA . VAL A 1 279 ? 20.919 -19.345 -25.961 1.00 58.84 279 VAL A CA 1
ATOM 2080 C C . VAL A 1 279 ? 22.270 -20.063 -26.024 1.00 58.84 279 VAL A C 1
ATOM 2082 O O . VAL A 1 279 ? 22.401 -21.066 -26.721 1.00 58.84 279 VAL A O 1
ATOM 2085 N N . VAL A 1 280 ? 23.281 -19.602 -25.280 1.00 59.50 280 VAL A N 1
ATOM 2086 C CA . VAL A 1 280 ? 24.601 -20.258 -25.231 1.00 59.50 280 VAL A CA 1
ATOM 2087 C C . VAL A 1 280 ? 24.522 -21.629 -24.551 1.00 59.50 280 VAL A C 1
ATOM 2089 O O . VAL A 1 280 ? 25.128 -22.579 -25.044 1.00 59.50 280 VAL A O 1
ATOM 2092 N N . SER A 1 281 ? 23.744 -21.759 -23.472 1.00 57.03 281 SER A N 1
ATOM 2093 C CA . SER A 1 281 ? 23.500 -23.039 -22.790 1.00 57.03 281 SER A CA 1
ATOM 2094 C C . SER A 1 281 ? 22.733 -24.043 -23.655 1.00 57.03 281 SER A C 1
ATOM 2096 O O . SER A 1 281 ? 22.955 -25.246 -23.537 1.00 57.03 281 SER A O 1
ATOM 2098 N N . ASP A 1 282 ? 21.799 -23.574 -24.477 1.00 58.78 282 ASP A N 1
ATOM 2099 C CA . ASP A 1 282 ? 21.014 -24.432 -25.365 1.00 58.78 282 ASP A CA 1
ATOM 2100 C C . ASP A 1 282 ? 21.852 -24.883 -26.571 1.00 58.78 282 ASP A C 1
ATOM 2102 O O . ASP A 1 282 ? 21.822 -26.041 -26.990 1.00 58.78 282 ASP A O 1
ATOM 2106 N N . ARG A 1 283 ? 22.720 -23.992 -27.069 1.00 55.47 283 ARG A N 1
ATOM 2107 C CA . ARG A 1 283 ? 23.684 -24.311 -28.126 1.00 55.47 283 ARG A CA 1
ATOM 2108 C C . ARG A 1 283 ? 24.750 -25.302 -27.658 1.00 55.47 283 ARG A C 1
ATOM 2110 O O . ARG A 1 283 ? 25.100 -26.195 -28.420 1.00 55.47 283 ARG A O 1
ATOM 2117 N N . SER A 1 284 ? 25.250 -25.185 -26.425 1.00 57.66 284 SER A N 1
ATOM 2118 C CA . SER A 1 284 ? 26.228 -26.136 -25.878 1.00 57.66 284 SER A CA 1
ATOM 2119 C C . SER A 1 284 ? 25.618 -27.513 -25.600 1.00 57.66 284 SER A C 1
ATOM 2121 O O . SER A 1 284 ? 26.274 -28.520 -25.859 1.00 57.66 284 SER A O 1
ATOM 2123 N N . ARG A 1 285 ? 24.351 -27.576 -25.161 1.00 58.03 285 ARG A N 1
ATOM 2124 C CA . ARG A 1 285 ? 23.599 -28.838 -25.055 1.00 58.03 285 ARG A CA 1
ATOM 2125 C C . ARG A 1 285 ? 23.377 -29.497 -26.410 1.00 58.03 285 ARG A C 1
ATOM 2127 O O . ARG A 1 285 ? 23.692 -30.670 -26.540 1.00 58.03 285 ARG A O 1
ATOM 2134 N N . ASN A 1 286 ? 22.932 -28.750 -27.421 1.00 59.59 286 ASN A N 1
ATOM 2135 C CA . ASN A 1 286 ? 22.755 -29.287 -28.776 1.00 59.59 286 ASN A CA 1
ATOM 2136 C C . ASN A 1 286 ? 24.068 -29.786 -29.402 1.00 59.59 286 ASN A C 1
ATOM 2138 O O . ASN A 1 286 ? 24.058 -30.744 -30.168 1.00 59.59 286 ASN A O 1
ATOM 2142 N N . ILE A 1 287 ? 25.206 -29.153 -29.094 1.00 59.53 287 ILE A N 1
ATOM 2143 C CA . ILE A 1 287 ? 26.520 -29.627 -29.555 1.00 59.53 287 ILE A CA 1
ATOM 2144 C C . ILE A 1 287 ? 26.895 -30.947 -28.868 1.00 59.53 287 ILE A C 1
ATOM 2146 O O . ILE A 1 287 ? 27.371 -31.856 -29.544 1.00 59.53 287 ILE A O 1
ATOM 2150 N N . HIS A 1 288 ? 26.654 -31.072 -27.559 1.00 58.81 288 HIS A N 1
ATOM 2151 C CA . HIS A 1 288 ? 26.893 -32.321 -26.833 1.00 58.81 288 HIS A CA 1
ATOM 2152 C C . HIS A 1 288 ? 25.978 -33.461 -27.304 1.00 58.81 288 HIS A C 1
ATOM 2154 O O . HIS A 1 288 ? 26.476 -34.548 -27.576 1.00 58.81 288 HIS A O 1
ATOM 2160 N N . ASP A 1 289 ? 24.686 -33.200 -27.495 1.00 59.53 289 ASP A N 1
ATOM 2161 C CA . ASP A 1 289 ? 23.702 -34.205 -27.927 1.00 59.53 289 ASP A CA 1
ATOM 2162 C C . ASP A 1 289 ? 23.966 -34.672 -29.372 1.00 59.53 289 ASP A C 1
ATOM 2164 O O . ASP A 1 289 ? 23.953 -35.862 -29.686 1.00 59.53 289 ASP A O 1
ATOM 2168 N N . ASN A 1 290 ? 24.352 -33.747 -30.261 1.00 57.59 290 ASN A N 1
ATOM 2169 C CA . ASN A 1 290 ? 24.811 -34.135 -31.592 1.00 57.59 290 ASN A CA 1
ATOM 2170 C C . ASN A 1 290 ? 26.113 -34.933 -31.536 1.00 57.59 290 ASN A C 1
ATOM 2172 O O . ASN A 1 290 ? 26.234 -35.882 -32.297 1.00 57.59 290 ASN A O 1
ATOM 2176 N N . SER A 1 291 ? 27.069 -34.594 -30.660 1.00 56.16 291 SER A N 1
ATOM 2177 C CA . SER A 1 291 ? 28.344 -35.322 -30.556 1.00 56.16 291 SER A CA 1
ATOM 2178 C C . SER A 1 291 ? 28.188 -36.788 -30.139 1.00 56.16 291 SER A C 1
ATOM 2180 O O . SER A 1 291 ? 28.979 -37.613 -30.585 1.00 56.16 291 SER A O 1
ATOM 2182 N N . GLU A 1 292 ? 27.148 -37.135 -29.375 1.00 56.06 292 GLU A N 1
ATOM 2183 C CA . GLU A 1 292 ? 26.841 -38.528 -29.016 1.00 56.06 292 GLU A CA 1
ATOM 2184 C C . GLU A 1 292 ? 26.222 -39.318 -30.184 1.00 56.06 292 GLU A C 1
ATOM 2186 O O . GLU A 1 292 ? 26.457 -40.520 -30.307 1.00 56.06 292 GLU A O 1
ATOM 2191 N N . ASN A 1 293 ? 25.532 -38.647 -31.113 1.00 55.62 293 ASN A N 1
ATOM 2192 C CA . ASN A 1 293 ? 24.974 -39.269 -32.320 1.00 55.62 293 ASN A CA 1
ATOM 2193 C C . ASN A 1 293 ? 26.008 -39.549 -33.427 1.00 55.62 293 ASN A C 1
ATOM 2195 O O . ASN A 1 293 ? 25.698 -40.285 -34.358 1.00 55.62 293 ASN A O 1
ATOM 2199 N N . TRP A 1 294 ? 27.226 -38.998 -33.350 1.00 53.75 294 TRP A N 1
ATOM 2200 C CA . TRP A 1 294 ? 28.310 -39.305 -34.303 1.00 53.75 294 TRP A CA 1
ATOM 2201 C C . TRP A 1 294 ? 29.154 -40.527 -33.899 1.00 53.75 294 TRP A C 1
ATOM 2203 O O . TRP A 1 294 ? 30.056 -40.904 -34.645 1.00 53.75 294 TRP A O 1
ATOM 2213 N N . ILE A 1 295 ? 28.914 -41.110 -32.716 1.00 55.56 295 ILE A N 1
ATOM 2214 C CA . ILE A 1 295 ? 29.733 -42.194 -32.136 1.00 55.56 295 ILE A CA 1
ATOM 2215 C C . ILE A 1 295 ? 29.026 -43.570 -32.211 1.00 55.56 295 ILE A C 1
ATOM 2217 O O . ILE A 1 295 ? 29.621 -44.582 -31.846 1.00 55.56 295 ILE A O 1
ATOM 2221 N N . ASN A 1 296 ? 27.807 -43.643 -32.758 1.00 47.41 296 ASN A N 1
ATOM 2222 C CA . ASN A 1 296 ? 27.093 -44.895 -33.068 1.00 47.41 296 ASN A CA 1
ATOM 2223 C C . ASN A 1 296 ? 26.910 -45.072 -34.579 1.00 47.41 296 ASN A C 1
ATOM 2225 O O . ASN A 1 296 ? 26.844 -46.242 -35.016 1.00 47.41 296 ASN A O 1
#

Secondary structure (DSSP, 8-state):
-HHHHHHHHHHHHHHHHHH---HHHHHHHHHHHHHHHHHHHHHHHHSPPPP-SSTTB---HHHHHHHHHHHHHHHHHHHHHHHHHHHTTTS--HHHHHHHHHHHHHHHHHHHB-SHHHHHHHHHHHHHHHHHHHHTT--HHHHTTSSSHHHH-HHHHHHHHHHHHHHTT-TTSHHHHHHHHHHHHHHHTT-HHHHHHHHHHHHHHHHHHHHHHHHHHHSPPPTT---PPPPHHHHHHHHHHHHHHHHHHH---HHHHHHHHHHHHHHHHHHHHHHHHHHHHHHHHHHHHHHHHT--

Sequence (296 aa):
MLAALLILVPAVAAELAFAVPSRRRRLWAVTFGVACHAALVCYVVSTPFPPPTLPWIDSDGLTRYFLLFITTFFLILTTYLPSYLVSNRHRSNRVLCSCLLLSLSAVTTVIVARHLAVLWIAVEATTLATARCIYVEHNPRALGGMTGVLRNGPWSGWGFVLGFFVITGAPGGGPFVNEIMVLSGAFRGGHLIAGCVLIGLLFLVVAGMVATVLRCTCGPQPSGSTAKGESAGERLPVLAALLLAIALGFHTPPFVATWIEQVVTVRSSSELVHSAGAVVSDRSRNIHDNSENWIN

Radius of gyration: 24.28 Å; chains: 1; bounding box: 55×73×59 Å

Foldseek 3Di:
DLLVCLQVLLLVLLVVLLPDPDPVVSLVSLLVSLVSNVVSLVVLVPDDDDDPPDPFFDNDPVLSVQSNVLSVVSNVVSVCVVVVCVVVVVADCSLLSSLSSQLSSLSSQLSTGNDPVSNVVSVVSNVVSVVSNVCSVVDCCVLVQLFQCCVQEVLVLVLLVLVLCLVLQHQLHQVVVVLVVVLVVCVVVVNVVVSVVSVVVSVVVSVVVVVSSCRRRVNDHDPPRDRDYDDPVRNVVSVVVSVVRSCCSVDVDPVNVVVVVVVVVVVVVVVVVVVVVVVVVVVVVVVVVVVVVVVD

pLDDT: mean 78.14, std 12.86, range [47.31, 96.56]